Protein AF-A0A2V9TUL4-F1 (afdb_monomer)

Mean predicted aligned error: 13.39 Å

Solvent-accessible surface area (backbone atoms only — not comparable to full-atom values): 16885 Å² total; per-residue (Å²): 138,85,81,84,80,82,82,85,84,83,86,84,86,84,85,89,78,85,87,79,92,74,94,66,85,82,71,86,72,72,81,79,80,79,82,86,82,83,87,80,55,82,92,69,67,89,76,87,80,59,61,67,79,73,39,60,45,72,64,56,78,62,51,76,72,44,46,69,62,49,74,31,75,67,49,46,53,54,60,61,68,68,68,45,45,52,70,47,75,51,77,61,29,74,69,46,67,26,47,70,42,75,54,91,54,58,49,42,76,34,63,92,75,70,38,86,56,76,48,71,54,90,75,85,71,80,84,76,85,59,78,49,63,43,77,50,83,45,58,66,77,69,94,50,82,67,73,71,77,56,79,86,77,61,84,66,76,57,78,74,77,66,52,33,34,93,68,64,77,45,65,25,65,82,46,62,45,73,51,77,47,78,64,89,43,74,40,75,44,34,60,50,77,47,76,40,56,92,86,35,59,25,26,36,34,38,27,34,52,49,73,45,56,84,83,38,82,86,88,48,49,51,60,48,81,41,70,37,88,56,17,75,45,68,84,44,74,66,42,78,48,76,45,69,24,40,96,62,63,46,74,30,35,39,37,33,43,44,31,38,33,106

Sequence (262 aa):
MSGAVIHVVVFSFFTHGGIVAAQSSAGTTAEQIGTVRVDAAPGHVINSFDPDSALGSSIDVLSRTGIDKVYTPHIVQEALSAGWGPITYRNNTELRMAAWHWTENGIWSDAAHRSGYFTGSTELKEPIKYILAYALPHRGFATSGDRPIQGPNLTYWKSNPYLTSRFTGESDALHPQWVVVDLQAEKPVSAVRLTWMNPYATTYQVEYWIGADALDFDEGPKGEWKVFPSGVLKNASGGTVTLKLSGVPVSTRFLRILMTQS

Secondary structure (DSSP, 8-state):
--------PPP------------------------------GGG------HHHH--EE--S--HHHHHHHTSHHHHHHHHHT--SPEE-----TTTTEEEES-S-EEEEETTTTEEEEEE-----S-----EEEEPTT---SSSSPPPPPSSS-------GGGSHHHHSS-GGGS-EEEEEEEEEEEEE-EEEEEEPSS--SEEEEEEEEEE-TT-SSS--EEEEEEEEEEEE-S--SEEEEEE--SSPEEEEEEEEEEEE-

pLDDT: mean 79.64, std 18.86, range [27.84, 98.62]

Structure (mmCIF, N/CA/C/O backbone):
data_AF-A0A2V9TUL4-F1
#
_entry.id   AF-A0A2V9TUL4-F1
#
loop_
_atom_site.group_PDB
_atom_site.id
_atom_site.type_symbol
_atom_site.label_atom_id
_atom_site.label_alt_id
_atom_site.label_comp_id
_atom_site.label_asym_id
_atom_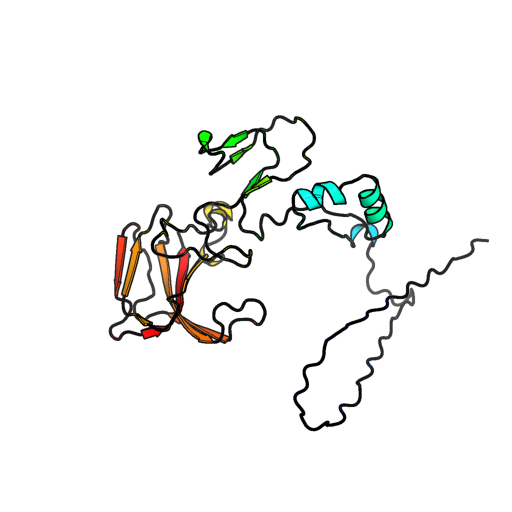site.label_entity_id
_atom_site.label_seq_id
_atom_site.pdbx_PDB_ins_code
_atom_site.Cartn_x
_atom_site.Cartn_y
_atom_site.Cartn_z
_atom_site.occupancy
_atom_site.B_iso_or_equiv
_atom_site.auth_seq_id
_atom_site.auth_comp_id
_atom_site.auth_asym_id
_atom_site.auth_atom_id
_atom_site.pdbx_PDB_model_num
ATOM 1 N N . MET A 1 1 ? 15.438 -24.321 -56.702 1.00 33.31 1 MET A N 1
ATOM 2 C CA . MET A 1 1 ? 15.476 -25.479 -55.787 1.00 33.31 1 MET A CA 1
ATOM 3 C C . MET A 1 1 ? 15.838 -24.933 -54.419 1.00 33.31 1 MET A C 1
ATOM 5 O O . MET A 1 1 ? 17.000 -24.647 -54.181 1.00 33.31 1 MET A O 1
ATOM 9 N N . SER A 1 2 ? 14.826 -24.619 -53.611 1.00 32.66 2 SER A N 1
ATOM 10 C CA . SER A 1 2 ? 15.009 -23.993 -52.299 1.00 32.66 2 SER A CA 1
ATOM 11 C C . SER A 1 2 ? 14.931 -25.091 -51.244 1.00 32.66 2 SER A C 1
ATOM 13 O O . SER A 1 2 ? 13.906 -25.765 -51.147 1.00 32.66 2 SER A O 1
ATOM 15 N N . GLY A 1 3 ? 16.037 -25.341 -50.547 1.00 30.11 3 GLY A N 1
ATOM 16 C CA . GLY A 1 3 ? 16.097 -26.310 -49.458 1.00 30.11 3 GLY A CA 1
ATOM 17 C C . GLY A 1 3 ? 15.527 -25.688 -48.189 1.00 30.11 3 GLY A C 1
ATOM 18 O O . GLY A 1 3 ? 16.055 -24.691 -47.707 1.00 30.11 3 GLY A O 1
ATOM 19 N N . ALA A 1 4 ? 14.447 -26.263 -47.663 1.00 31.97 4 ALA A N 1
ATOM 20 C CA . ALA A 1 4 ? 13.915 -25.892 -46.361 1.00 31.97 4 ALA A CA 1
ATOM 21 C C . ALA A 1 4 ? 14.832 -26.457 -45.267 1.00 31.97 4 ALA A C 1
ATOM 23 O O . ALA A 1 4 ? 14.960 -27.673 -45.116 1.00 31.97 4 ALA A O 1
ATOM 24 N N . VAL A 1 5 ? 15.487 -25.568 -44.523 1.00 29.98 5 VAL A N 1
ATOM 25 C CA . VAL A 1 5 ? 16.227 -25.909 -43.305 1.00 29.98 5 VAL A CA 1
ATOM 26 C C . VAL A 1 5 ? 15.214 -25.982 -42.165 1.00 29.98 5 VAL A C 1
ATOM 28 O O . VAL A 1 5 ? 14.581 -24.986 -41.827 1.00 29.98 5 VAL A O 1
ATOM 31 N N . ILE A 1 6 ? 15.027 -27.172 -41.594 1.00 32.09 6 ILE A N 1
ATOM 32 C CA . ILE A 1 6 ? 14.212 -27.373 -40.391 1.00 32.09 6 ILE A CA 1
ATOM 33 C C . ILE A 1 6 ? 15.118 -27.116 -39.184 1.00 32.09 6 ILE A C 1
ATOM 35 O O . ILE A 1 6 ? 16.026 -27.900 -38.911 1.00 32.09 6 ILE A O 1
ATOM 39 N N . HIS A 1 7 ? 14.880 -26.022 -38.462 1.00 29.31 7 HIS A N 1
ATOM 40 C CA . HIS A 1 7 ? 15.494 -25.789 -37.157 1.00 29.31 7 HIS A CA 1
ATOM 41 C C . HIS A 1 7 ? 14.679 -26.517 -36.082 1.00 29.31 7 HIS A C 1
ATOM 43 O O . HIS A 1 7 ? 13.520 -26.190 -35.838 1.00 29.31 7 HIS A O 1
ATOM 49 N N . VAL A 1 8 ? 15.283 -27.523 -35.449 1.00 31.78 8 VAL A N 1
ATOM 50 C CA . VAL A 1 8 ? 14.727 -28.199 -34.270 1.00 31.78 8 VAL A CA 1
ATOM 51 C C . VAL A 1 8 ? 15.184 -27.428 -33.035 1.00 31.78 8 VAL A C 1
ATOM 53 O O . VAL A 1 8 ? 16.379 -27.378 -32.751 1.00 31.78 8 VAL A O 1
ATOM 56 N N . VAL A 1 9 ? 14.247 -26.827 -32.302 1.00 30.55 9 VAL A N 1
ATOM 57 C CA . VAL A 1 9 ? 14.516 -26.212 -30.995 1.00 30.55 9 VAL A CA 1
ATOM 58 C C . VAL A 1 9 ? 14.131 -27.216 -29.911 1.00 30.55 9 VAL A C 1
ATOM 60 O O . VAL A 1 9 ? 12.974 -27.619 -29.812 1.00 30.55 9 VAL A O 1
ATOM 63 N N . VAL A 1 10 ? 15.110 -27.643 -29.114 1.00 30.05 10 VAL A N 1
ATOM 64 C CA . VAL A 1 10 ? 14.916 -28.522 -27.953 1.00 30.05 10 VAL A CA 1
ATOM 65 C C . VAL A 1 10 ? 14.909 -27.651 -26.699 1.00 30.05 10 VAL A C 1
ATOM 67 O O . VAL A 1 10 ? 15.916 -27.021 -26.388 1.00 30.05 10 VAL A O 1
ATOM 70 N N . PHE A 1 11 ? 13.793 -27.621 -25.970 1.00 30.20 11 PHE A N 1
ATOM 71 C CA . PHE A 1 11 ? 13.732 -27.023 -24.635 1.00 30.20 11 PHE A CA 1
ATOM 72 C C . PHE A 1 11 ? 13.918 -28.114 -23.576 1.00 30.20 11 PHE A C 1
ATOM 74 O O . PHE A 1 11 ? 13.109 -29.035 -23.485 1.00 30.20 11 PHE A O 1
ATOM 81 N N . SER A 1 12 ? 14.967 -27.991 -22.760 1.00 27.84 12 SER A N 1
ATOM 82 C CA . SER A 1 12 ? 15.210 -28.849 -21.595 1.00 27.84 12 SER A CA 1
ATOM 83 C C . SER A 1 12 ? 14.980 -28.042 -20.318 1.00 27.84 12 SER A C 1
ATOM 85 O O . SER A 1 12 ? 15.739 -27.119 -20.029 1.00 27.84 12 SER A O 1
ATOM 87 N N . PHE A 1 13 ? 13.952 -28.389 -19.542 1.00 29.66 13 PHE A N 1
ATOM 88 C CA . PHE A 1 13 ? 13.735 -27.843 -18.200 1.00 29.66 13 PHE A CA 1
ATOM 89 C C . PHE A 1 13 ? 14.332 -28.794 -17.156 1.00 29.66 13 PHE A C 1
ATOM 91 O O . PHE A 1 13 ? 13.926 -29.949 -17.068 1.00 29.66 13 PHE A O 1
ATOM 98 N N . PHE A 1 14 ? 15.276 -28.307 -16.345 1.00 29.84 14 PHE A N 1
ATOM 99 C CA . PHE A 1 14 ? 15.776 -29.013 -15.162 1.00 29.84 14 PHE A CA 1
ATOM 100 C C . PHE A 1 14 ? 15.289 -28.299 -13.900 1.00 29.84 14 PHE A C 1
ATOM 102 O O . PHE A 1 14 ? 15.772 -27.218 -13.570 1.00 29.84 14 PHE A O 1
ATOM 109 N N . THR A 1 15 ? 14.367 -28.911 -13.161 1.00 32.41 15 THR A N 1
ATOM 110 C CA . THR A 1 15 ? 13.988 -28.463 -11.814 1.00 32.41 15 THR A CA 1
ATOM 111 C C . THR A 1 15 ? 14.802 -29.235 -10.776 1.00 32.41 15 THR A C 1
ATOM 113 O O . THR A 1 15 ? 14.613 -30.438 -10.616 1.00 32.41 15 THR A O 1
ATOM 116 N N . HIS A 1 16 ? 15.705 -28.558 -10.062 1.00 33.50 16 HIS A N 1
ATOM 117 C CA . HIS A 1 16 ? 16.386 -29.115 -8.888 1.00 33.50 16 HIS A CA 1
ATOM 118 C C . HIS A 1 16 ? 15.656 -28.668 -7.615 1.00 33.50 16 HIS A C 1
ATOM 120 O O . HIS A 1 16 ? 15.770 -27.513 -7.212 1.00 33.50 16 HIS A O 1
ATOM 126 N N . GLY A 1 17 ? 14.918 -29.581 -6.980 1.00 34.81 17 GLY A N 1
ATOM 127 C CA . GLY A 1 17 ? 14.349 -29.396 -5.642 1.00 34.81 17 GLY A CA 1
ATOM 128 C C . GLY A 1 17 ? 15.083 -30.269 -4.623 1.00 34.81 17 GLY A C 1
ATOM 129 O O . GLY A 1 17 ? 15.128 -31.487 -4.777 1.00 34.81 17 GLY A O 1
ATOM 130 N N . GLY A 1 18 ? 15.687 -29.647 -3.607 1.00 34.66 18 GLY A N 1
ATOM 131 C CA . GLY A 1 18 ? 16.365 -30.327 -2.500 1.00 34.66 18 GLY A CA 1
ATOM 132 C C . GLY A 1 18 ? 15.390 -31.041 -1.555 1.00 34.66 18 GLY A C 1
ATOM 133 O O . GLY A 1 18 ? 14.281 -30.574 -1.315 1.00 34.66 18 GLY A O 1
ATOM 134 N N . ILE A 1 19 ? 15.825 -32.184 -1.023 1.00 36.16 19 ILE A N 1
ATOM 135 C CA . ILE A 1 19 ? 15.031 -33.109 -0.205 1.00 36.16 19 ILE A CA 1
ATOM 136 C C . ILE A 1 19 ? 15.158 -32.746 1.283 1.00 36.16 19 ILE A C 1
ATOM 138 O O . ILE A 1 19 ? 16.263 -32.739 1.823 1.00 36.16 19 ILE A O 1
ATOM 142 N N . VAL A 1 20 ? 14.028 -32.558 1.969 1.00 35.56 20 VAL A N 1
ATOM 143 C CA . VAL A 1 20 ? 13.902 -32.805 3.416 1.00 35.56 20 VAL A CA 1
ATOM 144 C C . VAL A 1 20 ? 12.864 -33.908 3.589 1.00 35.56 20 VAL A C 1
ATOM 146 O O . VAL A 1 20 ? 11.712 -33.765 3.187 1.00 35.56 20 VAL A O 1
ATOM 149 N N . ALA A 1 21 ? 13.302 -35.045 4.124 1.00 39.50 21 ALA A N 1
ATOM 150 C CA . ALA A 1 21 ? 12.496 -36.248 4.254 1.00 39.50 21 ALA A CA 1
ATOM 151 C C . ALA A 1 21 ? 11.582 -36.185 5.488 1.00 39.50 21 ALA A C 1
ATOM 153 O O . ALA A 1 21 ? 12.060 -36.145 6.619 1.00 39.50 21 ALA A O 1
ATOM 154 N N . ALA A 1 22 ? 10.271 -36.277 5.263 1.00 33.19 22 ALA A N 1
ATOM 155 C CA . ALA A 1 22 ? 9.312 -36.780 6.239 1.00 33.19 22 ALA A CA 1
ATOM 156 C C . ALA A 1 22 ? 8.586 -37.968 5.594 1.00 33.19 22 ALA A C 1
ATOM 158 O O . ALA A 1 22 ? 7.909 -37.826 4.576 1.00 33.19 22 ALA A O 1
ATOM 159 N N . GLN A 1 23 ? 8.809 -39.161 6.145 1.00 43.69 23 GLN A N 1
ATOM 160 C CA . GLN A 1 23 ? 8.254 -40.416 5.650 1.00 43.69 23 GLN A CA 1
ATOM 161 C C . GLN A 1 23 ? 6.729 -40.412 5.808 1.00 43.69 23 GLN A C 1
ATOM 163 O O . GLN A 1 23 ? 6.207 -40.568 6.909 1.00 43.69 23 GLN A O 1
ATOM 168 N N . SER A 1 24 ? 6.020 -40.262 4.691 1.00 36.84 24 SER A N 1
ATOM 169 C CA . SER A 1 24 ? 4.639 -40.714 4.548 1.00 36.84 24 SER A CA 1
ATOM 170 C C . SER A 1 24 ? 4.646 -41.935 3.633 1.00 36.84 24 SER A C 1
ATOM 172 O O . SER A 1 24 ? 5.420 -42.018 2.680 1.00 36.84 24 SER A O 1
ATOM 174 N N . SER A 1 25 ? 3.857 -42.939 4.005 1.00 39.38 25 SER A N 1
ATOM 175 C CA . SER A 1 25 ? 3.728 -44.218 3.313 1.00 39.38 25 SER A CA 1
ATOM 176 C C . SER A 1 25 ? 3.524 -44.008 1.813 1.00 39.38 25 SER A C 1
ATOM 178 O O . SER A 1 25 ? 2.521 -43.421 1.407 1.00 39.38 25 SER A O 1
ATOM 180 N N . ALA A 1 26 ? 4.471 -44.496 1.010 1.00 42.16 26 ALA A N 1
ATOM 181 C CA . ALA A 1 26 ? 4.436 -44.422 -0.441 1.00 42.16 26 ALA A CA 1
ATOM 182 C C . ALA A 1 26 ? 3.244 -45.223 -0.991 1.00 42.16 26 ALA A C 1
ATOM 184 O O . ALA A 1 26 ? 3.344 -46.418 -1.263 1.00 42.16 26 ALA A O 1
ATOM 185 N N . GLY A 1 27 ? 2.105 -44.555 -1.164 1.00 44.62 27 GLY A N 1
ATOM 186 C CA . GLY A 1 27 ? 1.175 -44.928 -2.216 1.00 44.62 27 GLY A CA 1
ATOM 187 C C . GLY A 1 27 ? 1.877 -44.645 -3.536 1.00 44.62 27 GLY A C 1
ATOM 188 O O . GLY A 1 27 ? 2.282 -43.514 -3.786 1.00 44.62 27 GLY A O 1
ATOM 189 N N . THR A 1 28 ? 2.086 -45.673 -4.353 1.00 48.25 28 THR A N 1
ATOM 190 C CA . THR A 1 28 ? 2.557 -45.534 -5.734 1.00 48.25 28 THR A CA 1
ATOM 191 C C . THR A 1 28 ? 1.538 -44.720 -6.525 1.00 48.25 28 THR A C 1
ATOM 193 O O . THR A 1 28 ? 0.617 -45.271 -7.127 1.00 48.25 28 THR A O 1
ATOM 196 N N . THR A 1 29 ? 1.681 -43.399 -6.515 1.00 55.00 29 THR A N 1
ATOM 197 C CA . THR A 1 29 ? 1.055 -42.536 -7.508 1.00 55.00 29 THR A CA 1
ATOM 198 C C . THR A 1 29 ? 1.774 -42.837 -8.814 1.00 55.00 29 THR A C 1
ATOM 200 O O . THR A 1 29 ? 2.939 -42.481 -8.978 1.00 55.00 29 THR A O 1
ATOM 203 N N . ALA A 1 30 ? 1.127 -43.591 -9.705 1.00 61.3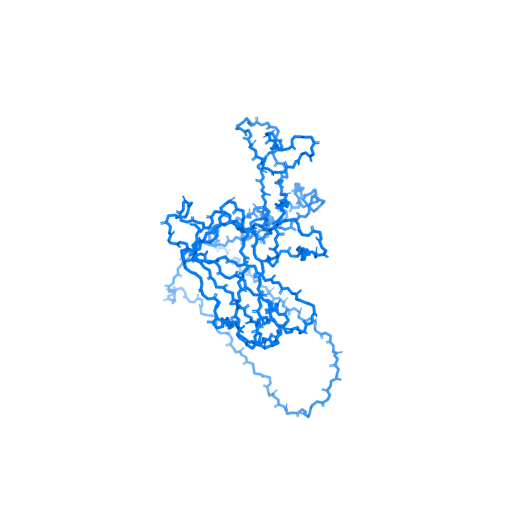4 30 ALA A N 1
ATOM 204 C CA . ALA A 1 30 ? 1.641 -43.801 -11.049 1.00 61.34 30 ALA A CA 1
ATOM 205 C C . ALA A 1 30 ? 1.915 -42.426 -11.672 1.00 61.34 30 ALA A C 1
ATOM 207 O O . ALA A 1 30 ? 1.033 -41.566 -11.678 1.00 61.34 30 ALA A O 1
ATOM 208 N N . GLU A 1 31 ? 3.146 -42.212 -12.131 1.00 63.69 31 GLU A N 1
ATOM 209 C CA . GLU A 1 31 ? 3.563 -40.975 -12.778 1.00 63.69 31 GLU A CA 1
ATOM 210 C C . GLU A 1 31 ? 2.636 -40.739 -13.977 1.00 63.69 31 GLU A C 1
ATOM 212 O O . GLU A 1 31 ? 2.595 -41.525 -14.926 1.00 63.69 31 GLU A O 1
ATOM 217 N N . GLN A 1 32 ? 1.782 -39.722 -13.884 1.00 64.25 32 GLN A N 1
ATOM 218 C CA . GLN A 1 32 ? 0.755 -39.484 -14.885 1.00 64.25 32 GLN A CA 1
ATOM 219 C C . GLN A 1 32 ? 1.427 -38.844 -16.102 1.00 64.25 32 GLN A C 1
ATOM 221 O O . GLN A 1 32 ? 1.615 -37.631 -16.161 1.00 64.25 32 GLN A O 1
ATOM 226 N N . ILE A 1 33 ? 1.837 -39.671 -17.065 1.00 75.12 33 ILE A N 1
ATOM 227 C CA . ILE A 1 33 ? 2.466 -39.201 -18.302 1.00 75.12 33 ILE A CA 1
ATOM 228 C C . ILE A 1 33 ? 1.405 -38.477 -19.138 1.00 75.12 33 ILE A C 1
ATOM 230 O O . ILE A 1 33 ? 0.601 -39.093 -19.841 1.00 75.12 33 ILE A O 1
ATOM 234 N N . GLY A 1 34 ? 1.395 -37.148 -19.065 1.00 81.12 34 GLY A N 1
ATOM 235 C CA . GLY A 1 34 ? 0.625 -36.311 -19.976 1.00 81.12 34 GLY A CA 1
ATOM 236 C C . GLY A 1 34 ? 1.214 -36.391 -21.384 1.00 81.12 34 GLY A C 1
ATOM 237 O O . GLY A 1 34 ? 2.387 -36.095 -21.589 1.00 81.12 34 GLY A O 1
ATOM 238 N N . THR A 1 35 ? 0.413 -36.787 -22.374 1.00 87.06 35 THR A N 1
ATOM 239 C CA . THR A 1 35 ? 0.826 -36.726 -23.784 1.00 87.06 35 THR A CA 1
ATOM 240 C C . THR A 1 35 ? 0.387 -35.390 -24.377 1.00 87.06 35 THR A C 1
ATOM 242 O O . THR A 1 35 ? -0.809 -35.160 -24.547 1.00 87.06 35 THR A O 1
ATOM 245 N N . VAL A 1 36 ? 1.338 -34.520 -24.727 1.00 83.00 36 VAL A N 1
ATOM 246 C CA . VAL A 1 36 ? 1.061 -33.293 -25.491 1.00 83.00 36 VAL A CA 1
ATOM 247 C C . VAL A 1 36 ? 1.076 -33.633 -26.980 1.00 83.00 36 VAL A C 1
ATOM 249 O O . VAL A 1 36 ? 2.091 -34.082 -27.509 1.00 83.00 36 VAL A O 1
ATOM 252 N N . ARG A 1 37 ? -0.052 -33.432 -27.669 1.00 86.12 37 ARG A N 1
ATOM 253 C CA . ARG A 1 37 ? -0.132 -33.507 -29.135 1.00 86.12 37 ARG A CA 1
ATOM 254 C C . ARG A 1 37 ? -0.178 -32.091 -29.693 1.00 86.12 37 ARG A C 1
ATOM 256 O O . ARG A 1 37 ? -1.123 -31.363 -29.415 1.00 86.12 37 ARG A O 1
ATOM 263 N N . VAL A 1 38 ? 0.836 -31.720 -30.469 1.00 84.19 38 VAL A N 1
ATOM 264 C CA . VAL A 1 38 ? 0.875 -30.450 -31.203 1.00 84.19 38 VAL A CA 1
ATOM 265 C C . VAL A 1 38 ? 0.415 -30.724 -32.630 1.00 84.19 38 VAL A C 1
ATOM 267 O O . VAL A 1 38 ? 1.068 -31.474 -33.353 1.00 84.19 38 VAL A O 1
ATOM 270 N N . ASP A 1 39 ? -0.720 -30.149 -33.022 1.00 83.88 39 ASP A N 1
ATOM 271 C CA . ASP A 1 39 ? -1.196 -30.185 -34.404 1.00 83.88 39 ASP A CA 1
ATOM 272 C C . ASP A 1 39 ? -0.653 -28.965 -35.160 1.00 83.88 39 ASP A C 1
ATOM 274 O O . ASP A 1 39 ? -1.024 -27.829 -34.872 1.00 83.88 39 ASP A O 1
ATOM 278 N N . ALA A 1 40 ? 0.266 -29.209 -36.093 1.00 84.50 40 ALA A N 1
ATOM 279 C CA . ALA A 1 40 ? 0.889 -28.187 -36.935 1.00 84.50 40 ALA A CA 1
ATOM 280 C C . ALA A 1 40 ? 0.445 -28.295 -38.407 1.00 84.50 40 ALA A C 1
ATOM 282 O O . ALA A 1 40 ? 1.112 -27.756 -39.293 1.00 84.50 40 ALA A O 1
ATOM 283 N N . ALA A 1 41 ? -0.646 -29.020 -38.699 1.00 92.50 41 ALA A N 1
ATOM 284 C CA . ALA A 1 41 ? -1.160 -29.139 -40.058 1.00 92.50 41 ALA A CA 1
ATOM 285 C C . ALA A 1 41 ? -1.652 -27.764 -40.562 1.00 92.50 41 ALA A C 1
ATOM 287 O O . ALA A 1 41 ? -2.552 -27.185 -39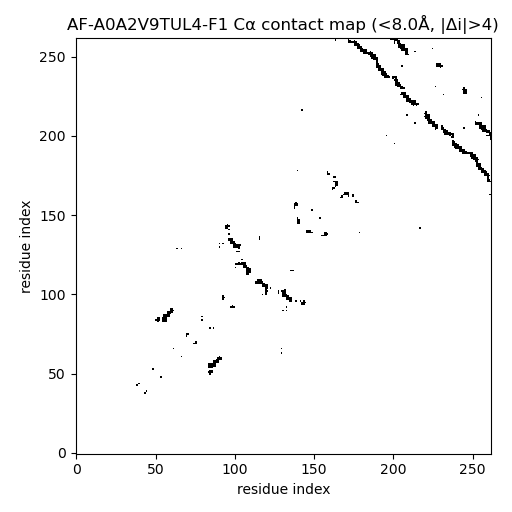.951 1.00 92.50 41 ALA A O 1
ATOM 288 N N . PRO A 1 42 ? -1.150 -27.244 -41.704 1.00 84.62 42 PRO A N 1
ATOM 289 C CA . PRO A 1 42 ? -1.545 -25.921 -42.204 1.00 84.62 42 PRO A CA 1
ATOM 290 C C . PRO A 1 42 ? -3.056 -25.754 -42.435 1.00 84.62 42 PRO A C 1
ATOM 292 O O . PRO A 1 42 ? -3.575 -24.647 -42.358 1.00 84.62 42 PRO A O 1
ATOM 295 N N . GLY A 1 43 ? -3.773 -26.853 -42.701 1.00 92.06 43 GLY A N 1
ATOM 296 C CA . GLY A 1 43 ? -5.229 -26.862 -42.879 1.00 92.06 43 GLY A CA 1
ATOM 297 C C . GLY A 1 43 ? -6.043 -26.825 -41.580 1.00 92.06 43 GLY A C 1
ATOM 298 O O . GLY A 1 43 ? -7.260 -26.685 -41.648 1.00 92.06 43 GLY A O 1
ATOM 299 N N . HIS A 1 44 ? -5.404 -26.957 -40.414 1.00 92.06 44 HIS A N 1
ATOM 300 C CA . HIS A 1 44 ? -6.043 -26.917 -39.092 1.00 92.06 44 HIS A CA 1
ATOM 301 C C . HIS A 1 44 ? -5.723 -25.622 -38.321 1.00 92.06 44 HIS A C 1
ATOM 303 O O . HIS A 1 44 ? -5.987 -25.523 -37.123 1.00 92.06 44 HIS A O 1
ATOM 309 N N . VAL A 1 45 ? -5.158 -24.610 -38.992 1.00 89.25 45 VAL A N 1
ATOM 310 C CA . VAL A 1 45 ? -4.869 -23.300 -38.394 1.00 89.25 45 VAL A CA 1
ATOM 311 C C . VAL A 1 45 ? -6.178 -22.608 -38.004 1.00 89.25 45 VAL A C 1
ATOM 313 O O . VAL A 1 45 ? -7.003 -22.297 -38.859 1.00 89.25 45 VAL A O 1
ATOM 316 N N . ILE A 1 46 ? -6.354 -22.343 -36.708 1.00 90.19 46 ILE A N 1
ATOM 317 C CA . ILE A 1 46 ? -7.529 -21.634 -36.167 1.00 90.19 46 ILE A CA 1
ATOM 318 C C . ILE A 1 46 ? -7.289 -20.133 -35.960 1.00 90.19 46 ILE A C 1
ATOM 320 O O . ILE A 1 46 ? -8.247 -19.370 -35.863 1.00 90.19 46 ILE A O 1
ATOM 324 N N . ASN A 1 47 ? -6.026 -19.705 -35.862 1.00 88.00 47 ASN A N 1
ATOM 325 C CA . ASN A 1 47 ? -5.629 -18.305 -35.733 1.00 88.00 47 ASN A CA 1
ATOM 326 C C . ASN A 1 47 ? -4.163 -18.123 -36.164 1.00 88.00 47 ASN A C 1
ATOM 328 O O . ASN A 1 47 ? -3.388 -19.080 -36.155 1.00 88.00 47 ASN A O 1
ATOM 332 N N . SER A 1 48 ? -3.777 -16.898 -36.502 1.00 87.56 48 SER A N 1
ATOM 333 C CA . SER A 1 48 ? -2.415 -16.536 -36.897 1.00 87.56 48 SER A CA 1
ATOM 334 C C . SER A 1 48 ? -2.005 -15.227 -36.241 1.00 87.56 48 SER A C 1
ATOM 336 O O . SER A 1 48 ? -2.812 -14.304 -36.149 1.00 87.56 48 SER A O 1
ATOM 338 N N . PHE A 1 49 ? -0.742 -15.120 -35.850 1.00 88.06 49 PHE A N 1
ATOM 339 C CA . PHE A 1 49 ? -0.144 -13.878 -35.381 1.00 88.06 49 PHE A CA 1
ATOM 340 C C . PHE A 1 49 ? 1.251 -13.721 -35.984 1.00 88.06 49 PHE A C 1
ATOM 342 O O . PHE A 1 49 ? 1.872 -14.706 -36.384 1.00 88.06 49 PHE A O 1
ATOM 349 N N . ASP A 1 50 ? 1.726 -12.483 -36.048 1.00 84.62 50 ASP A N 1
ATOM 350 C CA . ASP A 1 50 ? 3.111 -12.178 -36.388 1.00 84.62 50 ASP A CA 1
ATOM 351 C C . ASP A 1 50 ? 3.972 -12.300 -35.119 1.00 84.62 50 ASP A C 1
ATOM 353 O O . ASP A 1 50 ? 3.785 -11.498 -34.199 1.00 84.62 50 ASP A O 1
ATOM 357 N N . PRO A 1 51 ? 4.869 -13.298 -35.010 1.00 80.44 51 PRO A N 1
ATOM 358 C CA . PRO A 1 51 ? 5.669 -13.495 -33.807 1.00 80.44 51 PRO A CA 1
ATOM 359 C C . PRO A 1 51 ? 6.594 -12.315 -33.504 1.00 80.44 51 PRO A C 1
ATOM 361 O O . PRO A 1 51 ? 6.797 -12.030 -32.327 1.00 80.44 51 PRO A O 1
ATOM 364 N N . ASP A 1 52 ? 7.069 -11.586 -34.518 1.00 77.69 52 ASP A N 1
ATOM 365 C CA . ASP A 1 52 ? 7.958 -10.432 -34.325 1.00 77.69 52 ASP A CA 1
ATOM 366 C C . ASP A 1 52 ? 7.222 -9.232 -33.706 1.00 77.69 52 ASP A C 1
ATOM 368 O O . ASP A 1 52 ? 7.839 -8.361 -33.095 1.00 77.69 52 ASP A O 1
ATOM 372 N N . SER A 1 53 ? 5.893 -9.197 -33.833 1.00 81.44 53 SER A N 1
ATOM 373 C CA . SER A 1 53 ? 5.033 -8.162 -33.249 1.00 81.44 53 SER A CA 1
ATOM 374 C C . SER A 1 53 ? 4.295 -8.628 -31.988 1.00 81.44 53 SER A C 1
ATOM 376 O O . SER A 1 53 ? 3.869 -7.801 -31.182 1.00 81.44 53 SER A O 1
ATOM 378 N N . ALA A 1 54 ? 4.087 -9.938 -31.828 1.00 84.44 54 ALA A N 1
ATOM 379 C CA . ALA A 1 54 ? 3.287 -10.511 -30.744 1.00 84.44 54 ALA A CA 1
ATOM 380 C C . ALA A 1 54 ? 4.121 -10.998 -29.556 1.00 84.44 54 ALA A C 1
ATOM 382 O O . ALA A 1 54 ? 3.595 -11.100 -28.446 1.00 84.44 54 ALA A O 1
ATOM 383 N N . LEU A 1 55 ? 5.391 -11.334 -29.785 1.00 84.62 55 LEU A N 1
ATOM 384 C CA . LEU A 1 55 ? 6.323 -11.750 -28.747 1.00 84.62 55 LEU A CA 1
ATOM 385 C C . LEU A 1 55 ? 7.286 -10.606 -28.440 1.00 84.62 55 LEU A C 1
ATOM 387 O O . LEU A 1 55 ? 7.585 -9.766 -29.283 1.00 84.62 55 LEU A O 1
ATOM 391 N N . GLY A 1 56 ? 7.738 -10.562 -27.197 1.00 87.81 56 GLY A N 1
ATOM 392 C CA . GLY A 1 56 ? 8.659 -9.551 -26.712 1.00 87.81 56 GLY A CA 1
ATOM 393 C C . GLY A 1 56 ? 9.327 -10.025 -25.435 1.00 87.81 56 GLY A C 1
ATOM 394 O O . GLY A 1 56 ? 8.872 -10.973 -24.790 1.00 87.81 56 GLY A O 1
ATOM 395 N N . SER A 1 57 ? 10.397 -9.340 -25.054 1.00 86.94 57 SER A N 1
ATOM 396 C CA . SER A 1 57 ? 11.080 -9.565 -23.779 1.00 86.94 57 SER A CA 1
ATOM 397 C C . SER A 1 57 ? 11.364 -8.241 -23.067 1.00 86.94 57 SER A C 1
ATOM 399 O O . SER A 1 57 ? 11.068 -7.154 -23.581 1.00 86.94 57 SER A O 1
ATOM 401 N N . SER A 1 58 ? 11.917 -8.315 -21.861 1.00 85.50 58 SER A N 1
ATOM 402 C CA . SER A 1 58 ? 12.313 -7.150 -21.077 1.00 85.50 58 SER A CA 1
ATOM 403 C C . SER A 1 58 ? 13.738 -7.269 -20.544 1.00 85.50 58 SER A C 1
ATOM 405 O O . SER A 1 58 ? 14.246 -8.351 -20.255 1.00 85.50 58 SER A O 1
ATOM 407 N N . ILE A 1 59 ? 14.393 -6.115 -20.412 1.00 85.12 59 ILE A N 1
ATOM 408 C CA . ILE A 1 59 ? 15.575 -5.938 -19.567 1.00 85.12 59 ILE A CA 1
ATOM 409 C C . ILE A 1 59 ? 15.161 -4.967 -18.459 1.00 85.12 59 ILE A C 1
ATOM 411 O O . ILE A 1 59 ? 15.228 -3.744 -18.615 1.00 85.12 59 ILE A O 1
ATOM 415 N N . ASP A 1 60 ? 14.672 -5.511 -17.349 1.00 77.31 60 ASP A N 1
ATOM 416 C CA . ASP A 1 60 ? 14.060 -4.749 -16.263 1.00 77.31 60 ASP A CA 1
ATOM 417 C C . ASP A 1 60 ? 14.676 -5.069 -14.886 1.00 77.31 60 ASP A C 1
ATOM 419 O O . ASP A 1 60 ? 15.579 -5.890 -14.736 1.00 77.31 60 ASP A O 1
ATOM 423 N N . VAL A 1 61 ? 14.244 -4.318 -13.865 1.00 74.50 61 VAL A N 1
ATOM 424 C CA . VAL A 1 61 ? 14.612 -4.520 -12.445 1.00 74.50 61 VAL A CA 1
ATOM 425 C C . VAL A 1 61 ? 16.130 -4.480 -12.167 1.00 74.50 61 VAL A C 1
ATOM 427 O O . VAL A 1 61 ? 16.641 -5.108 -11.240 1.00 74.50 61 VAL A O 1
ATOM 430 N N . LEU A 1 62 ? 16.881 -3.690 -12.936 1.00 77.81 62 LEU A N 1
ATOM 431 C CA . LEU A 1 62 ? 18.323 -3.544 -12.741 1.00 77.81 62 LEU A CA 1
ATOM 432 C C . LEU A 1 62 ? 18.662 -2.424 -11.748 1.00 77.81 62 LEU A C 1
ATOM 434 O O . LEU A 1 62 ? 18.131 -1.316 -11.807 1.00 77.81 62 LEU A O 1
ATOM 438 N N . SER A 1 63 ? 19.625 -2.685 -10.861 1.00 77.06 63 SER A N 1
ATOM 439 C CA . SER A 1 63 ? 20.291 -1.624 -10.095 1.00 77.06 63 SER A CA 1
ATOM 440 C C . SER A 1 63 ? 21.121 -0.730 -11.027 1.00 77.06 63 SER A C 1
ATOM 442 O O . SER A 1 63 ? 21.439 -1.134 -12.144 1.00 77.06 63 SER A O 1
ATOM 444 N N . ARG A 1 64 ? 21.566 0.452 -10.567 1.00 79.06 64 ARG A N 1
ATOM 445 C CA . ARG A 1 64 ? 22.500 1.298 -11.347 1.00 79.06 64 ARG A CA 1
ATOM 446 C C . ARG A 1 64 ? 23.720 0.508 -11.838 1.00 79.06 64 ARG A C 1
ATOM 448 O O . ARG A 1 64 ? 24.064 0.572 -13.010 1.00 79.06 64 ARG A O 1
ATOM 455 N N . THR A 1 65 ? 24.312 -0.303 -10.962 1.00 85.81 65 THR A N 1
ATOM 456 C CA . THR A 1 65 ? 25.443 -1.174 -11.314 1.00 85.81 65 THR A CA 1
ATOM 457 C C . THR A 1 65 ? 25.056 -2.260 -12.321 1.00 85.81 65 THR A C 1
ATOM 459 O O . THR A 1 65 ? 25.874 -2.629 -13.158 1.00 85.81 65 THR A O 1
ATOM 462 N N . GLY A 1 66 ? 23.830 -2.784 -12.250 1.00 87.25 66 GLY A N 1
ATOM 463 C CA . GLY A 1 66 ? 23.299 -3.714 -13.248 1.00 87.25 66 GLY A CA 1
ATOM 464 C C . GLY A 1 66 ? 23.151 -3.050 -14.616 1.00 87.25 66 GLY A C 1
ATOM 465 O O . GLY A 1 66 ? 23.632 -3.594 -15.604 1.00 87.25 66 GLY A O 1
ATOM 466 N N . ILE A 1 67 ? 22.578 -1.843 -14.661 1.00 84.75 67 ILE A N 1
ATOM 467 C CA . ILE A 1 67 ? 22.415 -1.043 -15.885 1.00 84.75 67 ILE A CA 1
ATOM 468 C C . ILE A 1 67 ? 23.769 -0.832 -16.572 1.00 84.75 67 ILE A C 1
ATOM 470 O O . ILE A 1 67 ? 23.893 -1.082 -17.768 1.00 84.75 67 ILE A O 1
ATOM 474 N N . ASP A 1 68 ? 24.802 -0.438 -15.823 1.00 87.62 68 ASP A N 1
ATOM 475 C CA . ASP A 1 68 ? 26.142 -0.211 -16.380 1.00 87.62 68 ASP A CA 1
ATOM 476 C C . ASP A 1 68 ? 26.764 -1.445 -17.032 1.00 87.62 68 ASP A C 1
ATOM 478 O O . ASP A 1 68 ? 27.520 -1.315 -17.994 1.00 87.62 68 ASP A O 1
ATOM 482 N N . LYS A 1 69 ? 26.456 -2.633 -16.510 1.00 89.88 69 LYS A N 1
ATOM 483 C CA . LYS A 1 69 ? 26.983 -3.895 -17.031 1.00 89.88 69 LYS A CA 1
ATOM 484 C C . LYS A 1 69 ? 26.159 -4.406 -18.207 1.00 89.88 69 LYS A C 1
ATOM 486 O O . LYS A 1 69 ? 26.734 -4.873 -19.182 1.00 89.88 69 LYS A O 1
ATOM 491 N N . VAL A 1 70 ? 24.834 -4.316 -18.120 1.00 89.69 70 VAL A N 1
ATOM 492 C CA . VAL A 1 70 ? 23.915 -4.925 -19.092 1.00 89.69 70 VAL A CA 1
ATOM 493 C C . VAL A 1 70 ? 23.757 -4.069 -20.348 1.00 89.69 70 VAL A C 1
ATOM 495 O O . VAL A 1 70 ? 23.762 -4.608 -21.447 1.00 89.69 70 VAL A O 1
ATOM 498 N N . TYR A 1 71 ? 23.707 -2.741 -20.235 1.00 87.00 71 TYR A N 1
ATOM 499 C CA . TYR A 1 71 ? 23.545 -1.856 -21.400 1.00 87.00 71 TYR A CA 1
ATOM 500 C C . TYR A 1 71 ? 24.868 -1.534 -22.108 1.00 87.00 71 TYR A C 1
ATOM 502 O O . TYR A 1 71 ? 25.091 -0.418 -22.577 1.00 87.00 71 TYR A O 1
ATOM 510 N N . THR A 1 72 ? 25.772 -2.511 -22.180 1.00 90.62 72 THR A N 1
ATOM 511 C CA . THR A 1 72 ? 26.970 -2.418 -23.022 1.00 90.62 72 THR A CA 1
ATOM 512 C C . THR A 1 72 ? 26.635 -2.848 -24.454 1.00 90.62 72 THR A C 1
ATOM 514 O O . THR A 1 72 ? 25.762 -3.700 -24.629 1.00 90.62 72 THR A O 1
ATOM 517 N N . PRO A 1 73 ? 27.324 -2.324 -25.490 1.00 92.31 73 PRO A N 1
ATOM 518 C CA . PRO A 1 73 ? 27.044 -2.698 -26.880 1.00 92.31 73 PRO A CA 1
ATOM 519 C C . PRO A 1 73 ? 27.027 -4.213 -27.115 1.00 92.31 73 PRO A C 1
ATOM 521 O O . PRO A 1 73 ? 26.131 -4.721 -27.779 1.00 92.31 73 PRO A O 1
ATOM 524 N N . HIS A 1 74 ? 27.970 -4.938 -26.503 1.00 94.06 74 HIS A N 1
ATOM 525 C CA . HIS A 1 74 ? 28.047 -6.391 -26.624 1.00 94.06 74 HIS A CA 1
ATOM 526 C C . HIS A 1 74 ? 26.823 -7.090 -26.016 1.00 94.06 74 HIS A C 1
ATOM 528 O O . HIS A 1 74 ? 26.215 -7.917 -26.690 1.00 94.06 74 HIS A O 1
ATOM 534 N N . ILE A 1 75 ? 26.442 -6.788 -24.771 1.00 92.25 75 ILE A N 1
ATOM 535 C CA . ILE A 1 75 ? 25.325 -7.499 -24.128 1.00 92.25 75 ILE A CA 1
ATOM 536 C C . ILE A 1 75 ? 23.992 -7.156 -24.793 1.00 92.25 75 ILE A C 1
ATOM 538 O O . ILE A 1 75 ? 23.159 -8.041 -24.956 1.00 92.25 75 ILE A O 1
ATOM 542 N N . VAL A 1 76 ? 23.799 -5.912 -25.241 1.00 89.62 76 VAL A N 1
ATOM 543 C CA . VAL A 1 76 ? 22.596 -5.539 -25.999 1.00 89.62 76 VAL A CA 1
ATOM 544 C C . VAL A 1 76 ? 22.521 -6.313 -27.316 1.00 89.62 76 VAL A C 1
ATOM 546 O O . VAL A 1 76 ? 21.455 -6.813 -27.663 1.00 89.62 76 VAL A O 1
ATOM 549 N N . GLN A 1 77 ? 23.641 -6.467 -28.027 1.00 91.50 77 GLN A N 1
ATOM 550 C CA . GLN A 1 77 ? 23.685 -7.254 -29.260 1.00 91.50 77 GLN A CA 1
ATOM 551 C C . GLN A 1 77 ? 23.347 -8.732 -29.015 1.00 91.50 77 GLN A C 1
ATOM 553 O O . GLN A 1 77 ? 22.571 -9.304 -29.776 1.00 91.50 77 GLN A O 1
ATOM 558 N N . GLU A 1 78 ? 23.874 -9.331 -27.946 1.00 92.06 78 GLU A N 1
ATOM 559 C CA . GLU A 1 78 ? 23.539 -10.711 -27.562 1.00 92.06 78 GLU A CA 1
ATOM 560 C C . GLU A 1 78 ? 22.078 -10.856 -27.118 1.00 92.06 78 GLU A C 1
ATOM 562 O O . GLU A 1 78 ? 21.416 -11.831 -27.455 1.00 92.06 78 GLU A O 1
ATOM 567 N N . ALA A 1 79 ? 21.525 -9.878 -26.398 1.00 89.12 79 ALA A N 1
ATOM 568 C CA . ALA A 1 79 ? 20.118 -9.911 -26.010 1.00 89.12 79 ALA A CA 1
ATOM 569 C C . ALA A 1 79 ? 19.199 -9.870 -27.244 1.00 89.12 79 ALA A C 1
ATOM 571 O O . ALA A 1 79 ? 18.238 -10.632 -27.327 1.00 89.12 79 ALA A O 1
ATOM 572 N N . LEU A 1 80 ? 19.521 -9.023 -28.226 1.00 86.88 80 LEU A N 1
ATOM 573 C CA . LEU A 1 80 ? 18.772 -8.920 -29.481 1.00 86.88 80 LEU A CA 1
ATOM 574 C C . LEU A 1 80 ? 18.931 -10.162 -30.372 1.00 86.88 80 LEU A C 1
ATOM 576 O O . LEU A 1 80 ? 18.008 -10.494 -31.114 1.00 86.88 80 LEU A O 1
ATOM 580 N N . SER A 1 81 ? 20.062 -10.873 -30.296 1.00 90.06 81 SER A N 1
ATOM 581 C CA . SER A 1 81 ? 20.292 -12.094 -31.084 1.00 90.06 81 SER A CA 1
ATOM 582 C C . SER A 1 81 ? 19.454 -13.289 -30.610 1.00 90.06 81 SER A C 1
ATOM 584 O O . SER A 1 81 ? 19.280 -14.248 -31.360 1.00 90.06 81 SER A O 1
ATOM 586 N N . ALA A 1 82 ? 18.881 -13.220 -29.404 1.00 86.81 82 ALA A N 1
ATOM 587 C CA . ALA A 1 82 ? 18.083 -14.293 -28.819 1.00 86.81 82 ALA A CA 1
ATOM 588 C C . ALA A 1 82 ? 16.711 -14.514 -29.493 1.00 86.81 82 ALA A C 1
ATOM 590 O O . ALA A 1 82 ? 16.047 -15.504 -29.192 1.00 86.81 82 ALA A O 1
ATOM 591 N N . GLY A 1 83 ? 16.279 -13.629 -30.402 1.00 83.62 83 GLY A N 1
ATOM 592 C CA . GLY A 1 83 ? 15.090 -13.853 -31.237 1.00 83.62 83 GLY A CA 1
ATOM 593 C C . GLY A 1 83 ? 13.743 -13.663 -30.530 1.00 83.62 83 GLY A C 1
ATOM 594 O O . GLY A 1 83 ? 12.729 -14.148 -31.016 1.00 83.62 83 GLY A O 1
ATOM 595 N N . TRP A 1 84 ? 13.711 -12.952 -29.399 1.00 81.56 84 TRP A N 1
ATOM 596 C CA . TRP A 1 84 ? 12.475 -12.658 -28.655 1.00 81.56 84 TRP A CA 1
ATOM 597 C C . TRP A 1 84 ? 11.643 -11.506 -29.238 1.00 81.56 84 TRP A C 1
ATOM 599 O O . TRP A 1 84 ? 10.667 -11.100 -28.615 1.00 81.56 84 TRP A O 1
ATOM 609 N N . GLY A 1 85 ? 12.031 -10.954 -30.389 1.00 83.88 85 GLY A N 1
ATOM 610 C CA . GLY A 1 85 ? 11.415 -9.747 -30.932 1.00 83.88 85 GLY A CA 1
ATOM 611 C C . GLY A 1 85 ? 11.806 -8.488 -30.137 1.00 83.88 85 GLY A C 1
ATOM 612 O O . GLY A 1 85 ? 12.931 -8.399 -29.630 1.00 83.88 85 GLY A O 1
ATOM 613 N N . PRO A 1 86 ? 10.919 -7.482 -30.039 1.00 86.12 86 PRO A N 1
ATOM 614 C CA . PRO A 1 86 ? 11.175 -6.247 -29.312 1.00 86.12 86 PRO A CA 1
ATOM 615 C C . PRO A 1 86 ? 11.558 -6.482 -27.847 1.00 86.12 86 PRO A C 1
ATOM 617 O O . PRO A 1 86 ? 10.860 -7.164 -27.094 1.00 86.12 86 PRO A O 1
ATOM 620 N N . ILE A 1 87 ? 12.648 -5.844 -27.418 1.00 86.00 87 ILE A N 1
ATOM 621 C CA . ILE A 1 87 ? 13.060 -5.808 -26.014 1.00 86.00 87 ILE A CA 1
ATOM 622 C C . ILE A 1 87 ? 12.665 -4.461 -25.427 1.00 86.00 87 ILE A C 1
ATOM 624 O O . ILE A 1 87 ? 13.145 -3.408 -25.851 1.00 86.00 87 ILE A O 1
ATOM 628 N N . THR A 1 88 ? 11.796 -4.497 -24.425 1.00 81.00 88 THR A N 1
ATOM 629 C CA . THR A 1 88 ? 11.411 -3.304 -23.675 1.00 81.00 88 THR A CA 1
ATOM 630 C C . THR A 1 88 ? 12.372 -3.072 -22.514 1.00 81.00 88 THR A C 1
ATOM 632 O O . THR A 1 88 ? 12.825 -4.007 -21.854 1.00 81.00 88 THR A O 1
ATOM 635 N N . TYR A 1 89 ? 12.679 -1.806 -22.240 1.00 76.06 89 TYR A N 1
ATOM 636 C CA . TYR A 1 89 ? 13.332 -1.419 -20.999 1.00 76.06 89 TYR A CA 1
ATOM 637 C C . TYR A 1 89 ? 12.348 -0.597 -20.177 1.00 76.06 89 TYR A C 1
ATOM 639 O O . TYR A 1 89 ? 11.831 0.429 -20.627 1.00 76.06 89 TYR A O 1
ATOM 647 N N . ARG A 1 90 ? 12.058 -1.054 -18.963 1.00 66.94 90 ARG A N 1
ATOM 648 C CA . ARG A 1 90 ? 11.247 -0.289 -18.022 1.00 66.94 90 ARG A CA 1
ATOM 649 C C . ARG A 1 90 ? 11.840 -0.425 -16.639 1.00 66.94 90 ARG A C 1
ATOM 651 O O . ARG A 1 90 ? 12.228 -1.508 -16.207 1.00 66.94 90 ARG A O 1
ATOM 658 N N . ASN A 1 91 ? 11.920 0.698 -15.941 1.00 62.91 91 ASN A N 1
ATOM 659 C CA . ASN A 1 91 ? 12.181 0.644 -14.519 1.00 62.91 91 ASN A CA 1
ATOM 660 C C . ASN A 1 91 ? 10.890 0.219 -13.827 1.00 62.91 91 ASN A C 1
ATOM 662 O O . ASN A 1 91 ? 9.827 0.734 -14.152 1.00 62.91 91 ASN A O 1
ATOM 666 N N . ASN A 1 92 ? 10.995 -0.685 -12.859 1.00 66.06 92 ASN A N 1
ATOM 667 C CA . ASN A 1 92 ? 9.868 -1.165 -12.066 1.00 66.06 92 ASN A CA 1
ATOM 668 C C . ASN A 1 92 ? 9.486 -0.135 -10.979 1.00 66.06 92 ASN A C 1
ATOM 670 O O . ASN A 1 92 ? 9.453 -0.408 -9.782 1.00 66.06 92 ASN A O 1
ATOM 674 N N . THR A 1 93 ? 9.332 1.121 -11.372 1.00 64.06 93 THR A N 1
ATOM 675 C CA . THR A 1 93 ? 9.102 2.244 -10.456 1.00 64.06 93 THR A CA 1
ATOM 676 C C . THR A 1 93 ? 7.683 2.250 -9.913 1.00 64.06 93 THR A C 1
ATOM 678 O O . THR A 1 93 ? 7.462 2.452 -8.718 1.00 64.06 93 THR A O 1
ATOM 681 N N . GLU A 1 94 ? 6.732 1.960 -10.787 1.00 59.19 94 GLU A N 1
ATOM 682 C CA . GLU A 1 94 ? 5.304 1.907 -10.524 1.00 59.19 94 GLU A CA 1
ATOM 683 C C . GLU A 1 94 ? 4.926 0.759 -9.582 1.00 59.19 94 GLU A C 1
ATOM 685 O O . GLU A 1 94 ? 4.165 1.001 -8.647 1.00 59.19 94 GLU A O 1
ATOM 690 N N . LEU A 1 95 ? 5.523 -0.439 -9.715 1.00 59.09 95 LEU A N 1
ATOM 691 C CA . LEU A 1 95 ? 5.254 -1.540 -8.770 1.00 59.09 95 LEU A CA 1
ATOM 692 C C . LEU A 1 95 ? 6.050 -1.400 -7.463 1.00 59.09 95 LEU A C 1
ATOM 694 O O . LEU A 1 95 ? 5.818 -2.141 -6.512 1.00 59.09 95 LEU A O 1
ATOM 698 N N . ARG A 1 96 ? 6.982 -0.439 -7.377 1.00 63.81 96 ARG A N 1
ATOM 699 C CA . ARG A 1 96 ? 7.748 -0.136 -6.152 1.00 63.81 96 ARG A CA 1
ATOM 700 C C . ARG A 1 96 ? 7.233 1.097 -5.408 1.00 63.81 96 ARG A C 1
ATOM 702 O O . ARG A 1 96 ? 7.941 1.611 -4.537 1.00 63.81 96 ARG A O 1
ATOM 709 N N . MET A 1 97 ? 6.045 1.604 -5.760 1.00 63.59 97 MET A N 1
ATOM 710 C CA . MET A 1 97 ? 5.476 2.842 -5.202 1.00 63.59 97 MET A CA 1
ATOM 711 C C . MET A 1 97 ? 6.500 3.995 -5.188 1.00 63.59 97 MET A C 1
ATOM 713 O O . MET A 1 97 ? 6.613 4.751 -4.214 1.00 63.59 97 MET A O 1
ATOM 717 N N . ALA A 1 98 ? 7.335 4.059 -6.226 1.00 67.31 98 ALA A N 1
ATOM 718 C CA . ALA A 1 98 ? 8.381 5.053 -6.389 1.00 67.31 98 ALA A CA 1
ATOM 719 C C . ALA A 1 98 ? 7.909 6.127 -7.368 1.00 67.31 98 ALA A C 1
ATOM 721 O O . ALA A 1 98 ? 7.236 5.841 -8.358 1.00 67.31 98 ALA A O 1
ATOM 722 N N . ALA A 1 99 ? 8.291 7.369 -7.095 1.00 70.69 99 ALA A N 1
ATOM 723 C CA . ALA A 1 99 ? 8.255 8.390 -8.125 1.00 70.69 99 ALA A CA 1
ATOM 724 C C . ALA A 1 99 ? 9.487 8.227 -9.009 1.00 70.69 99 ALA A C 1
ATOM 726 O O . ALA A 1 99 ? 10.505 7.658 -8.602 1.00 70.69 99 ALA A O 1
ATOM 727 N N . TRP A 1 100 ? 9.389 8.716 -10.233 1.00 74.50 100 TRP A N 1
ATOM 728 C CA . TRP A 1 100 ? 10.505 8.703 -11.152 1.00 74.50 100 TRP A CA 1
ATOM 729 C C . TRP A 1 100 ? 10.484 9.939 -12.025 1.00 74.50 100 TRP A C 1
ATOM 731 O O . TRP A 1 100 ? 9.449 10.581 -12.207 1.00 74.50 100 TRP A O 1
ATOM 741 N N . HIS A 1 101 ? 11.649 10.272 -12.556 1.00 73.56 101 HIS A N 1
ATOM 742 C CA . HIS A 1 101 ? 11.781 11.337 -13.526 1.00 73.56 101 HIS A CA 1
ATOM 743 C C . HIS A 1 101 ? 12.699 10.915 -14.667 1.00 73.56 101 HIS A C 1
ATOM 745 O O . HIS A 1 101 ? 13.653 10.156 -14.480 1.00 73.56 101 HIS A O 1
ATOM 751 N N . TRP A 1 102 ? 12.375 11.407 -15.865 1.00 70.88 102 TRP A N 1
ATOM 752 C CA . TRP A 1 102 ? 13.111 11.106 -17.091 1.00 70.88 102 TRP A CA 1
ATOM 753 C C . TRP A 1 102 ? 14.549 11.619 -17.043 1.00 70.88 102 TRP A C 1
ATOM 755 O O . TRP A 1 102 ? 15.429 11.013 -17.627 1.00 70.88 102 TRP A O 1
ATOM 765 N N . THR A 1 103 ? 14.814 12.727 -16.354 1.00 74.31 103 THR A N 1
ATOM 766 C CA . THR A 1 103 ? 16.118 13.398 -16.397 1.00 74.31 103 THR A CA 1
ATOM 767 C C . THR A 1 103 ? 16.459 14.039 -15.059 1.00 74.31 103 THR A C 1
ATOM 769 O O . THR A 1 103 ? 15.557 14.429 -14.327 1.00 74.31 103 THR A O 1
ATOM 772 N N . GLU A 1 104 ? 17.747 14.188 -14.734 1.00 77.75 104 GLU A N 1
ATOM 773 C CA . GLU A 1 104 ? 18.208 14.984 -13.578 1.00 77.75 104 GLU A CA 1
ATOM 774 C C . GLU A 1 104 ? 17.923 16.480 -13.738 1.00 77.75 104 GLU A C 1
ATOM 776 O O . GLU A 1 104 ? 17.979 17.225 -12.761 1.00 77.75 104 GLU A O 1
ATOM 781 N N . ASN A 1 105 ? 17.603 16.924 -14.956 1.00 84.44 105 ASN A N 1
ATOM 782 C CA . ASN A 1 105 ? 17.289 18.313 -15.244 1.00 84.44 105 ASN A CA 1
ATOM 783 C C . ASN A 1 105 ? 15.885 18.656 -14.743 1.00 84.44 105 ASN A C 1
ATOM 785 O O . ASN A 1 105 ? 14.881 18.239 -15.319 1.00 84.44 105 ASN A O 1
ATOM 789 N N . GLY A 1 106 ? 15.812 19.445 -13.682 1.00 86.69 106 GLY A N 1
ATOM 790 C CA . GLY A 1 106 ? 14.548 19.878 -13.112 1.00 86.69 106 GLY A CA 1
ATOM 791 C C . GLY A 1 106 ? 14.735 20.496 -11.739 1.00 86.69 106 GLY A C 1
ATOM 792 O O . GLY A 1 106 ? 15.851 20.823 -11.333 1.00 86.69 106 GLY A O 1
ATOM 793 N N . ILE A 1 107 ? 13.623 20.663 -11.033 1.00 89.69 107 ILE A N 1
ATOM 794 C CA . ILE A 1 107 ? 13.580 21.332 -9.735 1.00 89.69 107 ILE A CA 1
ATOM 795 C C . ILE A 1 107 ? 12.926 20.397 -8.722 1.00 89.69 107 ILE A C 1
ATOM 797 O 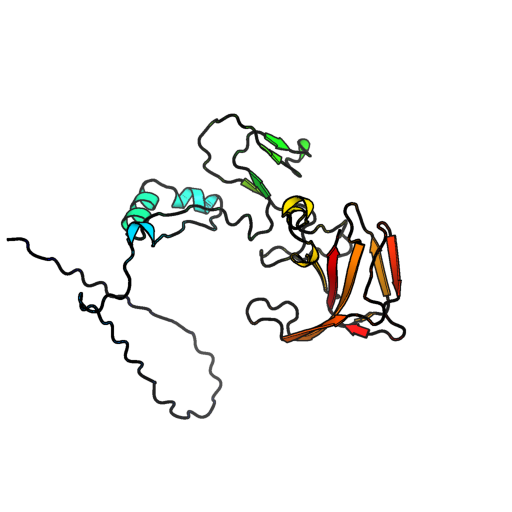O . ILE A 1 107 ? 11.839 19.870 -8.956 1.00 89.69 107 ILE A O 1
ATOM 801 N N . TRP A 1 108 ? 13.595 20.214 -7.587 1.00 85.75 108 TRP A N 1
ATOM 802 C CA . TRP A 1 108 ? 13.039 19.538 -6.420 1.00 85.75 108 TRP A CA 1
ATOM 803 C C . TRP A 1 108 ? 12.266 20.529 -5.554 1.00 85.75 108 TRP A C 1
ATOM 805 O O . TRP A 1 108 ? 12.723 21.654 -5.350 1.00 85.75 108 TRP A O 1
ATOM 815 N N . SER A 1 109 ? 11.143 20.097 -4.980 1.00 84.81 109 SER A N 1
ATOM 816 C CA . SER A 1 109 ? 10.419 20.891 -3.980 1.00 84.81 109 SER A CA 1
ATOM 817 C C . SER A 1 109 ? 11.268 21.165 -2.732 1.00 84.81 109 SER A C 1
ATOM 819 O O . SER A 1 109 ? 11.076 22.185 -2.081 1.00 84.81 109 SER A O 1
ATOM 821 N N . ASP A 1 110 ? 12.210 20.272 -2.413 1.00 83.00 110 ASP A N 1
ATOM 822 C CA . ASP A 1 110 ? 13.271 20.483 -1.426 1.00 83.00 110 ASP A CA 1
ATOM 823 C C . ASP A 1 110 ? 14.640 20.375 -2.116 1.00 83.00 110 ASP A C 1
ATOM 825 O O . ASP A 1 110 ? 15.257 19.307 -2.197 1.00 83.00 110 ASP A O 1
ATOM 829 N N . ALA A 1 111 ? 15.096 21.502 -2.669 1.00 89.19 111 ALA A N 1
ATOM 830 C CA . ALA A 1 111 ? 16.345 21.583 -3.422 1.00 89.19 111 ALA A CA 1
ATOM 831 C C . ALA A 1 111 ? 17.591 21.303 -2.566 1.00 89.19 111 ALA A C 1
ATOM 833 O O . ALA A 1 111 ? 18.556 20.739 -3.080 1.00 89.19 111 ALA A O 1
ATOM 834 N N . ALA A 1 112 ? 17.566 21.647 -1.273 1.00 90.38 112 ALA A N 1
ATOM 835 C CA . ALA A 1 112 ? 18.714 21.488 -0.379 1.00 90.38 112 ALA A CA 1
ATOM 836 C C . ALA A 1 112 ? 19.060 20.010 -0.148 1.00 90.38 112 ALA A C 1
ATOM 838 O O . ALA A 1 112 ? 20.235 19.645 -0.144 1.00 90.38 112 ALA A O 1
ATOM 839 N N . HIS A 1 113 ? 18.043 19.153 -0.025 1.00 84.00 113 HIS A N 1
ATOM 840 C CA . HIS A 1 113 ? 18.227 17.714 0.185 1.00 84.00 113 HIS A CA 1
ATOM 841 C C . HIS A 1 113 ? 17.975 16.873 -1.075 1.00 84.00 113 HIS A C 1
ATOM 843 O O . HIS A 1 113 ? 18.041 15.647 -1.003 1.00 84.00 113 HIS A O 1
ATOM 849 N N . ARG A 1 114 ? 17.685 17.510 -2.225 1.00 82.38 114 ARG A N 1
ATOM 850 C CA . ARG A 1 114 ? 17.303 16.855 -3.495 1.00 82.38 114 ARG A CA 1
ATOM 851 C C . ARG A 1 114 ? 16.182 15.830 -3.281 1.00 82.38 114 ARG A C 1
ATOM 853 O O . ARG A 1 114 ? 16.304 14.670 -3.672 1.00 82.38 114 ARG A O 1
ATOM 860 N N . SER A 1 115 ? 15.120 16.262 -2.600 1.00 75.62 115 SER A N 1
ATOM 861 C CA . SER A 1 115 ? 14.032 15.392 -2.149 1.00 75.62 115 SER A CA 1
ATOM 862 C C . SER A 1 115 ? 12.639 15.993 -2.400 1.00 75.62 115 SER A C 1
ATOM 864 O O . SER A 1 115 ? 12.493 17.153 -2.798 1.00 75.62 115 SER A O 1
ATOM 866 N N . GLY A 1 116 ? 11.591 15.190 -2.192 1.00 74.62 116 GLY A N 1
ATOM 867 C CA . GLY A 1 116 ? 10.196 15.613 -2.349 1.00 74.62 116 GLY A CA 1
ATOM 868 C C . GLY A 1 116 ? 9.643 15.427 -3.767 1.00 74.62 116 GLY A C 1
ATOM 869 O O . GLY A 1 116 ? 9.833 14.380 -4.382 1.00 74.62 116 GLY A O 1
ATOM 870 N N . TYR A 1 117 ? 8.884 16.398 -4.271 1.00 76.94 117 TYR A N 1
ATOM 871 C CA . TYR A 1 117 ? 8.339 16.365 -5.633 1.00 76.94 117 TYR A CA 1
ATOM 872 C C . TYR A 1 117 ? 9.374 16.890 -6.630 1.00 76.94 117 TYR A C 1
ATOM 874 O O . TYR A 1 117 ? 10.059 17.870 -6.340 1.00 76.94 117 TYR A O 1
ATOM 882 N N . PHE A 1 118 ? 9.475 16.254 -7.797 1.00 81.75 118 PHE A N 1
ATOM 883 C CA . PHE A 1 118 ? 10.363 16.678 -8.877 1.00 81.75 118 PHE A CA 1
ATOM 884 C C . PHE A 1 118 ? 9.559 17.208 -10.065 1.00 81.75 118 PHE A C 1
ATOM 886 O O . PHE A 1 118 ? 8.686 16.514 -10.587 1.00 81.75 118 PHE A O 1
ATOM 893 N N . THR A 1 119 ? 9.894 18.413 -10.521 1.00 86.69 119 THR A N 1
ATOM 894 C CA . THR A 1 119 ? 9.376 18.992 -11.765 1.00 86.69 119 THR A CA 1
ATOM 895 C C . THR A 1 119 ? 10.463 18.905 -12.828 1.00 86.69 119 THR A C 1
ATOM 897 O O . THR A 1 119 ? 11.472 19.606 -12.736 1.00 86.69 119 THR A O 1
ATOM 900 N N . GLY A 1 120 ? 10.272 18.032 -13.820 1.00 85.00 120 GLY A N 1
ATOM 901 C CA . GLY A 1 120 ? 11.234 17.829 -14.906 1.00 85.00 120 GLY A CA 1
ATOM 902 C C . GLY A 1 120 ? 11.268 18.984 -15.907 1.00 85.00 120 GLY A C 1
ATOM 903 O O . GLY A 1 120 ? 10.240 19.595 -16.195 1.00 85.00 120 GLY A O 1
ATOM 904 N N . SER A 1 121 ? 12.454 19.262 -16.447 1.00 85.00 121 SER A N 1
ATOM 905 C CA . SER A 1 121 ? 12.642 20.180 -17.573 1.00 85.00 121 SER A CA 1
ATOM 906 C C . SER A 1 121 ? 12.303 19.496 -18.899 1.00 85.00 121 SER A C 1
ATOM 908 O O . SER A 1 121 ? 12.574 18.309 -19.081 1.00 85.00 121 SER A O 1
ATOM 910 N N . THR A 1 122 ? 11.745 20.256 -19.840 1.00 84.50 122 THR A N 1
ATOM 911 C CA . THR A 1 122 ? 11.525 19.823 -21.229 1.00 84.50 122 THR A CA 1
ATOM 912 C C . THR A 1 122 ? 12.762 20.001 -22.113 1.00 84.50 122 THR A C 1
ATOM 914 O O . THR A 1 122 ? 12.753 19.586 -23.270 1.00 84.50 122 THR A O 1
ATOM 917 N N . GLU A 1 123 ? 13.836 20.599 -21.595 1.00 84.44 123 GLU A N 1
ATOM 918 C CA . GLU A 1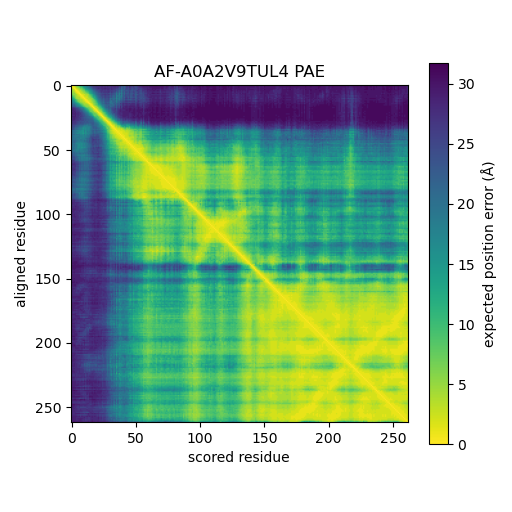 123 ? 15.091 20.756 -22.326 1.00 84.44 123 GLU A CA 1
ATOM 919 C C . GLU A 1 123 ? 15.832 19.418 -22.438 1.00 84.44 123 GLU A C 1
ATOM 921 O O . GLU A 1 123 ? 16.294 18.846 -21.444 1.00 84.44 123 GLU A O 1
ATOM 926 N N . LEU A 1 124 ? 15.978 18.938 -23.673 1.00 74.31 124 LEU A N 1
ATOM 927 C CA . LEU A 1 124 ? 16.778 17.761 -23.993 1.00 74.31 124 LEU A CA 1
ATOM 928 C 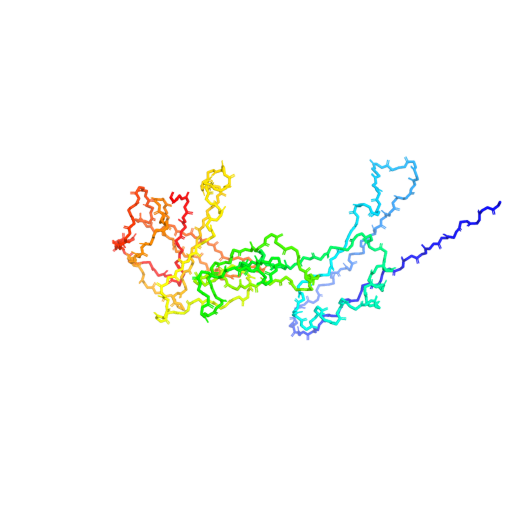C . LEU A 1 124 ? 18.269 18.097 -23.850 1.00 74.31 124 LEU A C 1
ATOM 930 O O . LEU A 1 124 ? 18.770 19.011 -24.502 1.00 74.31 124 LEU A O 1
ATOM 934 N N . LYS A 1 125 ? 18.973 17.353 -22.993 1.00 79.31 125 LYS A N 1
ATOM 935 C CA . LYS A 1 125 ? 20.435 17.429 -22.828 1.00 79.31 125 LYS A CA 1
ATOM 936 C C . LYS A 1 125 ? 21.058 16.073 -23.167 1.00 79.31 125 LYS A C 1
ATOM 938 O O . LYS A 1 125 ? 20.571 15.388 -24.061 1.00 79.31 125 LYS A O 1
ATOM 943 N N . GLU A 1 126 ? 22.114 15.687 -22.454 1.00 80.56 126 GLU A N 1
ATOM 944 C CA . GLU A 1 126 ? 22.780 14.397 -22.625 1.00 80.56 126 GLU A CA 1
ATOM 945 C C . GLU A 1 1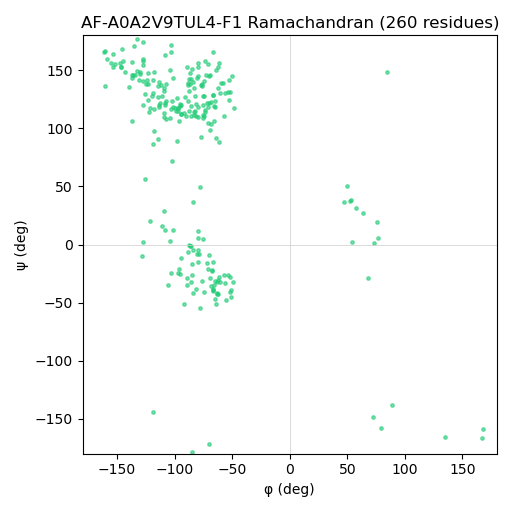26 ? 21.795 13.213 -22.601 1.00 80.56 126 GLU A C 1
ATOM 947 O O . GLU A 1 126 ? 20.823 13.238 -21.831 1.00 80.56 126 GLU A O 1
ATOM 952 N N . PRO A 1 127 ? 22.050 12.158 -23.401 1.00 77.81 127 PRO A N 1
ATOM 953 C CA . PRO A 1 127 ? 21.228 10.956 -23.415 1.00 77.81 127 PRO A CA 1
ATOM 954 C C . PRO A 1 127 ? 21.026 10.365 -22.015 1.00 77.81 127 PRO A C 1
ATOM 956 O O . PRO A 1 127 ? 21.967 10.153 -21.247 1.00 77.81 127 PRO A O 1
ATOM 959 N N . ILE A 1 128 ? 19.771 10.068 -21.686 1.00 75.62 128 ILE A N 1
ATOM 960 C CA . ILE A 1 128 ? 19.384 9.529 -20.383 1.00 75.62 128 ILE A CA 1
ATOM 961 C C . ILE A 1 128 ? 19.797 8.060 -20.312 1.00 75.62 128 ILE A C 1
ATOM 963 O O . ILE A 1 128 ? 19.200 7.204 -20.961 1.00 75.62 128 ILE A O 1
ATOM 967 N N . LYS A 1 129 ? 20.794 7.760 -19.478 1.00 75.94 129 LYS A N 1
ATOM 968 C CA . LYS A 1 129 ? 21.210 6.377 -19.192 1.00 75.94 129 LYS A CA 1
ATOM 969 C C . LYS A 1 129 ? 20.457 5.753 -18.013 1.00 75.94 129 LYS A C 1
ATOM 971 O O . LYS A 1 129 ? 20.280 4.541 -17.961 1.00 75.94 129 LYS A O 1
ATOM 976 N N . TYR A 1 130 ? 20.013 6.575 -17.062 1.00 76.44 130 TYR A N 1
ATOM 977 C CA . TYR A 1 130 ? 19.346 6.117 -15.847 1.00 76.44 130 TYR A CA 1
ATOM 978 C C . TYR A 1 130 ? 17.978 6.763 -15.720 1.00 76.44 130 TYR A C 1
ATOM 980 O O . TYR A 1 130 ? 17.872 7.985 -15.663 1.00 76.44 130 TYR A O 1
ATOM 988 N N . ILE A 1 131 ? 16.943 5.937 -15.587 1.00 71.88 131 ILE A N 1
ATOM 989 C CA . ILE A 1 131 ? 15.675 6.402 -15.032 1.00 71.88 131 ILE A CA 1
ATOM 990 C C . ILE A 1 131 ? 15.870 6.562 -13.527 1.00 71.88 131 ILE A C 1
ATOM 992 O O . ILE A 1 131 ? 16.323 5.643 -12.836 1.00 71.88 131 ILE A O 1
ATOM 996 N N . LEU A 1 132 ? 15.519 7.733 -13.014 1.00 71.00 132 LEU A N 1
ATOM 997 C CA . LEU A 1 132 ? 15.781 8.094 -11.631 1.00 71.00 132 LEU A CA 1
ATOM 998 C C . LEU A 1 132 ? 14.543 7.860 -10.801 1.00 71.00 132 LEU A C 1
ATOM 1000 O O . LEU A 1 132 ? 13.684 8.722 -10.655 1.00 71.00 132 LEU A O 1
ATOM 1004 N N . ALA A 1 133 ? 14.471 6.636 -10.299 1.00 72.56 133 ALA A N 1
ATOM 1005 C CA . ALA A 1 133 ? 13.504 6.211 -9.314 1.00 72.56 133 ALA A CA 1
ATOM 1006 C C . ALA A 1 133 ? 13.892 6.742 -7.934 1.00 72.56 133 ALA A C 1
ATOM 1008 O O . ALA A 1 133 ? 15.056 6.649 -7.534 1.00 72.56 133 ALA A O 1
ATOM 1009 N N . TYR A 1 134 ? 12.917 7.212 -7.171 1.00 67.75 134 TYR A N 1
ATOM 1010 C CA . TYR A 1 134 ? 13.115 7.533 -5.769 1.00 67.75 134 TYR A CA 1
ATOM 1011 C C . TYR A 1 134 ? 11.885 7.176 -4.943 1.00 67.75 134 TYR A C 1
ATOM 1013 O O . TYR A 1 134 ? 10.739 7.213 -5.401 1.00 67.75 134 TYR A O 1
ATOM 1021 N N . ALA A 1 135 ? 12.143 6.801 -3.693 1.00 70.00 135 ALA A N 1
ATOM 1022 C CA . ALA A 1 135 ? 11.089 6.482 -2.757 1.00 70.00 135 ALA A CA 1
ATOM 1023 C C . ALA A 1 135 ? 10.275 7.734 -2.433 1.00 70.00 135 ALA A C 1
ATOM 1025 O O . ALA A 1 135 ? 10.834 8.758 -2.039 1.00 70.00 135 ALA A O 1
ATOM 1026 N N . LEU A 1 136 ? 8.949 7.647 -2.553 1.00 68.06 136 LEU A N 1
ATOM 1027 C CA . LEU A 1 136 ? 8.099 8.700 -2.020 1.00 68.06 136 LEU A CA 1
ATOM 1028 C C . LEU A 1 136 ? 8.203 8.696 -0.487 1.00 68.06 136 LEU A C 1
ATOM 1030 O O . LEU A 1 136 ? 8.014 7.643 0.128 1.00 68.06 136 LEU A O 1
ATOM 1034 N N . PRO A 1 137 ? 8.482 9.846 0.152 1.00 69.19 137 PRO A N 1
ATOM 1035 C CA . PRO A 1 137 ? 8.499 9.916 1.605 1.00 69.19 137 PRO A CA 1
ATOM 1036 C C . PRO A 1 137 ? 7.093 9.628 2.146 1.00 69.19 137 PRO A C 1
ATOM 1038 O O . PRO A 1 137 ? 6.096 9.937 1.487 1.00 69.19 137 PRO A O 1
ATOM 1041 N N . HIS A 1 138 ? 7.019 9.055 3.351 1.00 72.94 138 HIS A N 1
ATOM 1042 C CA . HIS A 1 138 ? 5.757 8.744 4.043 1.00 72.94 138 HIS A CA 1
ATOM 1043 C C . HIS A 1 138 ? 4.871 7.706 3.329 1.00 72.94 138 HIS A C 1
ATOM 1045 O O . HIS A 1 138 ? 3.652 7.700 3.495 1.00 72.94 138 HIS A O 1
ATOM 1051 N N . ARG A 1 139 ? 5.479 6.812 2.540 1.00 68.44 139 ARG A N 1
ATOM 1052 C CA . ARG A 1 139 ? 4.816 5.622 1.984 1.00 68.44 139 ARG A CA 1
ATOM 1053 C C . ARG A 1 139 ? 4.875 4.441 2.959 1.00 68.44 139 ARG A C 1
ATOM 1055 O O . ARG A 1 139 ? 5.855 4.290 3.682 1.00 68.44 139 ARG A O 1
ATOM 1062 N N . GLY A 1 140 ? 3.849 3.593 2.948 1.00 61.47 140 GLY A N 1
ATOM 1063 C CA . GLY A 1 140 ? 3.741 2.371 3.758 1.00 61.47 140 GLY A CA 1
ATOM 1064 C C . GLY A 1 140 ? 3.189 1.216 2.919 1.00 61.47 140 GLY A C 1
ATOM 1065 O O . GLY A 1 140 ? 2.410 1.458 2.005 1.00 61.47 140 GLY A O 1
ATOM 1066 N N . PHE A 1 141 ? 3.660 0.006 3.218 1.00 58.69 141 PHE A N 1
ATOM 1067 C CA . PHE A 1 141 ? 3.877 -1.135 2.317 1.00 58.69 141 PHE A CA 1
ATOM 1068 C C . PHE A 1 141 ? 2.697 -1.615 1.446 1.00 58.69 141 PHE A C 1
ATOM 1070 O O . PHE A 1 141 ? 1.634 -1.954 1.962 1.00 58.69 141 PHE A O 1
ATOM 1077 N N . ALA A 1 142 ? 2.971 -1.802 0.150 1.00 50.06 142 ALA A N 1
ATOM 1078 C CA . ALA A 1 142 ? 2.348 -2.819 -0.696 1.00 50.06 142 ALA A CA 1
ATOM 1079 C C . ALA A 1 142 ? 3.457 -3.460 -1.555 1.00 50.06 142 ALA A C 1
ATOM 1081 O O . ALA A 1 142 ? 4.019 -2.802 -2.426 1.00 50.06 142 ALA A O 1
ATOM 1082 N N . THR A 1 143 ? 3.837 -4.697 -1.204 1.00 55.53 143 THR A N 1
ATOM 1083 C CA . THR A 1 143 ? 4.627 -5.680 -1.990 1.00 55.53 143 THR A CA 1
ATOM 1084 C C . THR A 1 143 ? 5.997 -5.261 -2.566 1.00 55.53 143 THR A C 1
ATOM 1086 O O . THR A 1 143 ? 6.674 -6.067 -3.199 1.00 55.53 143 THR A O 1
ATOM 1089 N N . SER A 1 144 ? 6.478 -4.041 -2.314 1.00 51.66 144 SER A N 1
ATOM 1090 C CA . SER A 1 144 ? 7.697 -3.470 -2.910 1.00 51.66 144 SER A CA 1
ATOM 1091 C C . SER A 1 144 ? 9.003 -3.813 -2.184 1.00 51.66 144 SER A C 1
ATOM 1093 O O . SER A 1 144 ? 10.068 -3.375 -2.627 1.00 51.66 144 SER A O 1
ATOM 1095 N N . GLY A 1 145 ? 8.968 -4.567 -1.081 1.00 55.97 145 GLY A N 1
ATOM 1096 C CA . GLY A 1 145 ? 10.155 -4.868 -0.263 1.00 55.97 145 GLY A CA 1
ATOM 1097 C C . GLY A 1 145 ? 10.625 -3.724 0.655 1.00 55.97 145 GLY A C 1
ATOM 1098 O O . GLY A 1 145 ? 11.648 -3.859 1.323 1.00 55.97 145 GLY A O 1
ATOM 1099 N N . ASP A 1 146 ? 9.880 -2.615 0.732 1.00 64.38 146 ASP A N 1
ATOM 1100 C CA . ASP A 1 146 ? 10.076 -1.573 1.748 1.00 64.38 146 ASP A CA 1
ATOM 1101 C C . ASP A 1 146 ? 9.876 -2.079 3.197 1.00 64.38 146 ASP A C 1
ATOM 1103 O O . ASP A 1 146 ? 9.175 -3.041 3.480 1.00 64.38 146 ASP A O 1
ATOM 1107 N N . ARG A 1 147 ? 10.469 -1.423 4.193 1.00 69.69 147 ARG A N 1
ATOM 1108 C CA . ARG A 1 147 ? 10.171 -1.780 5.592 1.00 69.69 147 ARG A CA 1
ATOM 1109 C C . ARG A 1 147 ? 8.856 -1.125 6.036 1.00 69.69 147 ARG A C 1
ATOM 1111 O O . ARG A 1 147 ? 8.625 0.030 5.671 1.00 69.69 147 ARG A O 1
ATOM 1118 N N . PRO A 1 148 ? 8.020 -1.794 6.855 1.00 74.50 148 PRO A N 1
ATOM 1119 C CA . PRO A 1 148 ? 6.915 -1.129 7.537 1.00 74.50 148 PRO A CA 1
ATOM 1120 C C . PRO A 1 148 ? 7.420 0.095 8.306 1.00 74.50 148 PRO A C 1
ATOM 1122 O O . PRO A 1 148 ? 8.498 0.047 8.909 1.00 74.50 148 PRO A O 1
ATOM 1125 N N . ILE A 1 149 ? 6.649 1.185 8.309 1.00 76.94 149 ILE A N 1
ATOM 1126 C CA . ILE A 1 149 ? 6.993 2.351 9.126 1.00 76.94 149 ILE A CA 1
ATOM 1127 C C . ILE A 1 149 ? 6.767 1.981 10.595 1.00 76.94 149 ILE A C 1
ATOM 1129 O O . ILE A 1 149 ? 5.649 1.667 10.997 1.00 76.94 149 ILE A O 1
ATOM 1133 N N . GLN A 1 150 ? 7.834 2.019 11.390 1.00 77.12 150 GLN A N 1
ATOM 1134 C CA . GLN A 1 150 ? 7.796 1.660 12.805 1.00 77.12 150 GLN A CA 1
ATOM 1135 C C . GLN A 1 150 ? 7.406 2.861 13.676 1.00 77.12 150 GLN A C 1
ATOM 1137 O O . GLN A 1 150 ? 7.903 3.976 13.490 1.00 77.12 150 GLN A O 1
ATOM 1142 N N . GLY A 1 151 ? 6.550 2.622 14.672 1.00 73.44 151 GLY A N 1
ATOM 1143 C CA . GLY A 1 151 ? 6.328 3.567 15.767 1.00 73.44 151 GLY A CA 1
ATOM 1144 C C . GLY A 1 151 ? 7.545 3.633 16.710 1.00 73.44 151 GLY A C 1
ATOM 1145 O O . GLY A 1 151 ? 8.306 2.670 16.782 1.00 73.44 151 GLY A O 1
ATOM 1146 N N . PRO A 1 152 ? 7.759 4.746 17.439 1.00 71.69 152 PRO A N 1
ATOM 1147 C CA . PRO A 1 152 ? 6.911 5.939 17.516 1.00 71.69 152 PRO A CA 1
ATOM 1148 C C . PRO A 1 152 ? 7.202 6.992 16.429 1.00 71.69 152 PRO A C 1
ATOM 1150 O O . PRO A 1 152 ? 6.534 8.017 16.391 1.00 71.69 152 PRO A O 1
ATOM 1153 N N . ASN A 1 153 ? 8.168 6.754 15.536 1.00 69.31 153 ASN A N 1
ATOM 1154 C CA . ASN A 1 153 ? 8.664 7.750 14.573 1.00 69.31 153 ASN A CA 1
ATOM 1155 C C . ASN A 1 153 ? 7.774 7.930 13.327 1.00 69.31 153 ASN A C 1
ATOM 1157 O O . ASN A 1 153 ? 8.186 8.561 12.352 1.00 69.31 153 ASN A O 1
ATOM 1161 N N . LEU A 1 154 ? 6.561 7.374 13.334 1.00 74.25 154 LEU A N 1
ATOM 1162 C CA . LEU A 1 154 ? 5.586 7.597 12.275 1.00 74.25 154 LEU A CA 1
ATOM 1163 C C . LEU A 1 154 ? 5.067 9.036 12.375 1.00 74.25 154 LEU A C 1
ATOM 1165 O O . LEU A 1 154 ? 4.259 9.348 13.244 1.00 74.25 154 LEU A O 1
ATOM 1169 N N . THR A 1 155 ? 5.519 9.909 11.475 1.00 75.94 155 THR A N 1
ATOM 1170 C CA . THR A 1 155 ? 4.994 11.278 11.379 1.00 75.94 155 THR A CA 1
ATOM 1171 C C . THR A 1 155 ? 3.643 11.297 10.670 1.00 75.94 155 THR A C 1
ATOM 1173 O O . THR A 1 155 ? 2.665 11.790 11.221 1.00 75.94 155 THR A O 1
ATOM 1176 N N . TYR A 1 156 ? 3.573 10.731 9.464 1.00 80.50 156 TYR A N 1
ATOM 1177 C CA . TYR A 1 156 ? 2.337 10.486 8.722 1.00 80.50 156 TYR A CA 1
ATOM 1178 C C . TYR A 1 156 ? 2.553 9.426 7.636 1.00 80.50 156 TYR A C 1
ATOM 1180 O O . TYR A 1 156 ? 3.691 9.083 7.301 1.00 80.50 156 TYR A O 1
ATOM 1188 N N . TRP A 1 157 ? 1.447 8.920 7.092 1.00 82.88 157 TRP A N 1
ATOM 1189 C CA . TRP A 1 157 ? 1.390 8.040 5.927 1.00 82.88 157 TRP A CA 1
ATOM 1190 C C . TRP A 1 157 ? 0.496 8.678 4.862 1.00 82.88 157 TRP A C 1
ATOM 1192 O O . TRP A 1 157 ? -0.469 9.364 5.203 1.00 82.88 157 TRP A O 1
ATOM 1202 N N . LYS A 1 158 ? 0.808 8.454 3.584 1.00 80.81 158 LYS A N 1
ATOM 1203 C CA . LYS A 1 158 ? -0.045 8.846 2.459 1.00 80.81 158 LYS A CA 1
ATOM 1204 C C . LYS A 1 158 ? -0.246 7.688 1.490 1.00 80.81 158 LYS A C 1
ATOM 1206 O O . LYS A 1 158 ? 0.681 6.931 1.202 1.00 80.81 158 LYS A O 1
ATOM 1211 N N . SER A 1 159 ? -1.461 7.597 0.976 1.00 79.06 159 SER A N 1
ATOM 1212 C CA . SER A 1 159 ? -1.856 6.647 -0.052 1.00 79.06 159 SER A CA 1
ATOM 1213 C C . SER A 1 159 ? -1.529 7.190 -1.458 1.00 79.06 159 SER A C 1
ATOM 1215 O O . SER A 1 159 ? -0.933 8.266 -1.580 1.00 79.06 159 SER A O 1
ATOM 1217 N N . ASN A 1 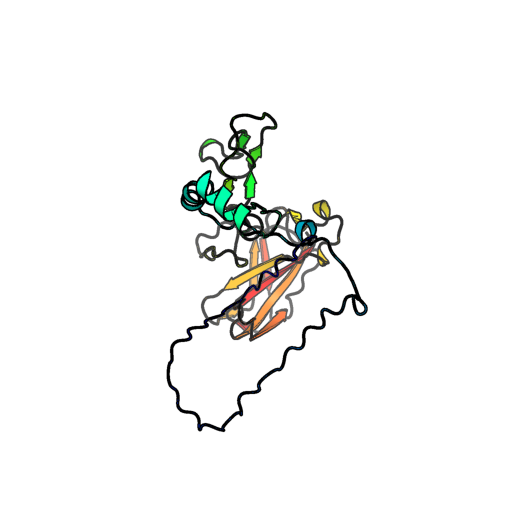160 ? -1.860 6.462 -2.532 1.00 78.31 160 ASN A N 1
ATOM 1218 C CA . ASN A 1 160 ? -1.597 6.931 -3.897 1.00 78.31 160 ASN A CA 1
ATOM 1219 C C . ASN A 1 160 ? -2.612 8.031 -4.284 1.00 78.31 160 ASN A C 1
ATOM 1221 O O . ASN A 1 160 ? -3.795 7.730 -4.472 1.00 78.31 160 ASN A O 1
ATOM 1225 N N . PRO A 1 161 ? -2.185 9.300 -4.445 1.00 72.25 161 PRO A N 1
ATOM 1226 C CA . PRO A 1 161 ? -3.115 10.395 -4.713 1.00 72.25 161 PRO A CA 1
ATOM 1227 C C . PRO A 1 161 ? -3.787 10.283 -6.090 1.00 72.25 161 PRO A C 1
ATOM 1229 O O . PRO A 1 161 ? -4.878 10.818 -6.279 1.00 72.25 161 PRO A O 1
ATOM 1232 N N . TYR A 1 162 ? -3.170 9.567 -7.036 1.00 77.50 162 TYR A N 1
ATOM 1233 C CA . TYR A 1 162 ? -3.647 9.451 -8.415 1.00 77.50 162 TYR A CA 1
ATOM 1234 C C . TYR A 1 162 ? -4.788 8.447 -8.605 1.00 77.50 162 TYR A C 1
ATOM 1236 O O . TYR A 1 162 ? -5.321 8.354 -9.701 1.00 77.50 162 TYR A O 1
ATOM 1244 N N . LEU A 1 163 ? -5.174 7.717 -7.555 1.00 82.56 163 LEU A N 1
ATOM 1245 C CA . LEU A 1 163 ? -6.303 6.780 -7.595 1.00 82.56 163 LEU A CA 1
ATOM 1246 C C . LEU A 1 163 ? -7.656 7.442 -7.286 1.00 82.56 163 LEU A C 1
ATOM 1248 O O . LEU A 1 163 ? -8.686 6.780 -7.298 1.00 82.56 163 LEU A O 1
ATOM 1252 N N . THR A 1 164 ? -7.663 8.743 -6.993 1.00 85.62 164 THR A N 1
ATOM 1253 C CA . THR A 1 164 ? -8.901 9.493 -6.746 1.00 85.62 164 THR A CA 1
ATOM 1254 C C . THR A 1 164 ? -9.591 9.879 -8.053 1.00 85.62 164 THR A C 1
ATOM 1256 O O . THR A 1 164 ? -8.939 10.114 -9.075 1.00 85.62 164 THR A O 1
ATOM 1259 N N . SER A 1 165 ? -10.912 10.027 -7.995 1.00 89.75 165 SER A N 1
ATOM 1260 C CA . SER A 1 165 ? -11.802 10.430 -9.093 1.00 89.75 165 SER A CA 1
ATOM 1261 C C . SER A 1 165 ? -11.346 11.676 -9.840 1.00 89.75 165 SER A C 1
ATOM 1263 O O . SER A 1 165 ? -11.516 11.773 -11.053 1.00 89.75 165 SER A O 1
ATOM 1265 N N . ARG A 1 166 ? -10.692 12.615 -9.146 1.00 87.81 166 ARG A N 1
ATOM 1266 C CA . ARG A 1 166 ? -10.087 13.807 -9.753 1.00 87.81 166 ARG A CA 1
ATOM 1267 C C . ARG A 1 166 ? -9.083 13.473 -10.865 1.00 87.81 166 ARG A C 1
ATOM 1269 O O . ARG A 1 166 ? -8.940 14.270 -11.790 1.00 87.81 166 ARG A O 1
ATOM 1276 N N . PHE A 1 167 ? -8.367 12.356 -10.753 1.00 87.25 167 PHE A N 1
ATOM 1277 C CA . PHE A 1 167 ? -7.340 11.936 -11.710 1.00 87.25 167 PHE A CA 1
ATOM 1278 C C . PHE A 1 167 ? -7.797 10.778 -12.599 1.00 87.25 167 PHE A C 1
ATOM 1280 O O . PHE A 1 167 ? -7.420 10.747 -13.767 1.00 87.25 167 PHE A O 1
ATOM 1287 N N . THR A 1 168 ? -8.595 9.847 -12.072 1.00 89.38 168 THR A N 1
ATOM 1288 C CA . THR A 1 168 ? -9.056 8.667 -12.826 1.00 89.38 168 THR A CA 1
ATOM 1289 C C . THR A 1 168 ? -10.305 8.943 -13.662 1.00 89.38 168 THR A C 1
ATOM 1291 O O . THR A 1 168 ? -10.527 8.272 -14.664 1.00 89.38 168 THR A O 1
ATOM 1294 N N . GLY A 1 169 ? -11.135 9.914 -13.264 1.00 93.81 169 GLY A N 1
ATOM 1295 C CA . GLY A 1 169 ? -12.479 10.110 -13.817 1.00 93.81 169 GLY A CA 1
ATOM 1296 C C . GLY A 1 169 ? -13.503 9.061 -13.358 1.00 93.81 169 GLY A C 1
ATOM 1297 O O . GLY A 1 169 ? -14.662 9.123 -13.762 1.00 93.81 169 GLY A O 1
ATOM 1298 N N . GLU A 1 170 ? -13.103 8.119 -12.504 1.00 94.75 170 GLU A N 1
ATOM 1299 C CA . GLU A 1 170 ? -13.928 7.022 -11.994 1.00 94.75 170 GLU A CA 1
ATOM 1300 C C . GLU A 1 170 ? -14.284 7.243 -10.520 1.00 94.75 170 GLU A C 1
ATOM 1302 O O . GLU A 1 170 ? -13.658 8.039 -9.831 1.00 94.75 170 GLU A O 1
ATOM 1307 N N . SER A 1 171 ? -15.288 6.535 -9.999 1.00 93.81 171 SER A N 1
ATOM 1308 C CA . SER A 1 171 ? -15.630 6.628 -8.573 1.00 93.81 171 SER A CA 1
ATOM 1309 C C . SER A 1 171 ? -14.474 6.152 -7.684 1.00 93.81 171 SER A C 1
ATOM 1311 O O . SER A 1 171 ? -13.954 5.059 -7.898 1.00 93.81 171 SER A O 1
ATOM 1313 N N . ASP A 1 172 ? -14.151 6.905 -6.622 1.00 91.75 172 ASP A N 1
ATOM 1314 C CA . ASP A 1 172 ? -13.183 6.501 -5.584 1.00 91.75 172 ASP A CA 1
ATOM 1315 C C . ASP A 1 172 ? -13.490 5.107 -4.997 1.00 91.75 172 ASP A C 1
ATOM 1317 O O . ASP A 1 172 ? -12.584 4.388 -4.582 1.00 91.75 172 ASP A O 1
ATOM 1321 N N . ALA A 1 173 ? -14.761 4.687 -4.993 1.00 92.31 173 ALA A N 1
ATOM 1322 C CA . ALA A 1 173 ? -15.175 3.379 -4.491 1.00 92.31 173 ALA A CA 1
ATOM 1323 C C . ALA A 1 173 ? -14.664 2.204 -5.345 1.00 92.31 173 ALA A C 1
ATOM 1325 O O . ALA A 1 173 ? -14.583 1.085 -4.840 1.00 92.31 173 ALA A O 1
ATOM 1326 N N . LEU A 1 174 ? -14.316 2.446 -6.614 1.00 94.00 174 LEU A N 1
ATOM 1327 C CA . LEU A 1 174 ? -13.667 1.462 -7.488 1.00 94.00 174 LEU A CA 1
ATOM 1328 C C . LEU A 1 174 ? -12.163 1.345 -7.213 1.00 94.00 174 LEU A C 1
ATOM 1330 O O . LEU A 1 174 ? -11.545 0.362 -7.612 1.00 94.00 174 LEU A O 1
ATOM 1334 N N . HIS A 1 175 ? -11.597 2.311 -6.484 1.00 91.62 175 HIS A N 1
ATOM 1335 C CA . HIS A 1 175 ? -10.174 2.409 -6.173 1.00 91.62 175 HIS A CA 1
ATOM 1336 C C . HIS A 1 175 ? -9.940 2.520 -4.661 1.00 91.62 175 HIS A C 1
ATOM 1338 O O . HIS A 1 175 ? -9.331 3.493 -4.198 1.00 91.62 175 HIS A O 1
ATOM 1344 N N . PRO A 1 176 ? -10.433 1.554 -3.859 1.00 92.19 176 PRO A N 1
ATOM 1345 C CA . PRO A 1 176 ? -10.284 1.614 -2.418 1.00 92.19 176 PRO A CA 1
ATOM 1346 C C . PRO A 1 176 ? -8.807 1.648 -2.035 1.00 92.19 176 PRO A C 1
ATOM 1348 O O . PRO A 1 176 ? -7.977 0.926 -2.585 1.00 92.19 176 PRO A O 1
ATOM 1351 N N . GLN A 1 177 ? -8.488 2.471 -1.046 1.00 89.69 177 GLN A N 1
ATOM 1352 C CA . GLN A 1 177 ? -7.138 2.595 -0.509 1.00 89.69 177 GLN A CA 1
ATOM 1353 C C . GLN A 1 177 ? -7.156 2.172 0.953 1.00 89.69 177 GLN A C 1
ATOM 1355 O O . GLN A 1 177 ? -8.157 2.359 1.642 1.00 89.69 177 GLN A O 1
ATOM 1360 N N . TRP A 1 178 ? -6.069 1.599 1.459 1.00 90.44 178 TRP A N 1
ATOM 1361 C CA . TRP A 1 178 ? -6.042 1.142 2.844 1.00 90.44 178 TRP A CA 1
ATOM 1362 C C . TRP A 1 178 ? -4.671 1.261 3.487 1.00 90.44 178 TRP A C 1
ATOM 1364 O O . TRP A 1 178 ? -3.636 1.251 2.823 1.00 90.44 178 TRP A O 1
ATOM 1374 N N . VAL A 1 179 ? -4.691 1.333 4.813 1.00 89.62 179 VAL A N 1
ATOM 1375 C CA . VAL A 1 179 ? -3.518 1.151 5.667 1.00 89.62 179 VAL A CA 1
ATOM 1376 C C . VAL A 1 179 ? -3.796 0.021 6.646 1.00 89.62 179 VAL A C 1
ATOM 1378 O O . VAL A 1 179 ? -4.894 -0.065 7.198 1.00 89.62 179 VAL A O 1
ATOM 1381 N N . VAL A 1 180 ? -2.800 -0.841 6.856 1.00 91.12 180 VAL A N 1
ATOM 1382 C CA . VAL A 1 180 ? -2.823 -1.881 7.888 1.00 91.12 180 VAL A CA 1
ATOM 1383 C C . VAL A 1 180 ? -1.844 -1.511 8.996 1.00 91.12 180 VAL A C 1
ATOM 1385 O O . VAL A 1 180 ? -0.709 -1.119 8.730 1.00 91.12 180 VAL A O 1
ATOM 1388 N N . VAL A 1 181 ? -2.289 -1.651 10.241 1.00 91.50 181 VAL A N 1
ATOM 1389 C CA . VAL A 1 181 ? -1.479 -1.491 11.447 1.00 91.50 181 VAL A CA 1
ATOM 1390 C C . VAL A 1 181 ? -1.263 -2.867 12.066 1.00 91.50 181 VAL A C 1
ATOM 1392 O O . VAL A 1 181 ? -2.227 -3.549 12.412 1.00 91.50 181 VAL A O 1
ATOM 1395 N N . ASP A 1 182 ? 0.003 -3.255 12.218 1.00 91.81 182 ASP A N 1
ATOM 1396 C CA . ASP A 1 182 ? 0.415 -4.460 12.939 1.00 91.81 182 ASP A CA 1
ATOM 1397 C C . ASP A 1 182 ? 0.757 -4.113 14.396 1.00 91.81 182 ASP A C 1
ATOM 1399 O O . ASP A 1 182 ? 1.763 -3.453 14.671 1.00 91.81 182 ASP A O 1
ATOM 1403 N N . LEU A 1 183 ? -0.061 -4.591 15.335 1.00 93.38 183 LEU A N 1
ATOM 1404 C CA . LEU A 1 183 ? 0.130 -4.427 16.781 1.00 93.38 183 LEU A CA 1
ATOM 1405 C C . LEU A 1 183 ? 1.227 -5.347 17.355 1.00 93.38 183 LEU A C 1
ATOM 1407 O O . LEU A 1 183 ? 1.424 -5.379 18.572 1.00 93.38 183 LEU A O 1
ATOM 1411 N N . GLN A 1 184 ? 1.932 -6.093 16.497 1.00 91.81 184 GLN A N 1
ATOM 1412 C CA . GLN A 1 184 ? 2.987 -7.083 16.766 1.00 91.81 184 GLN A CA 1
ATOM 1413 C C . GLN A 1 184 ? 2.510 -8.358 17.474 1.00 91.81 184 GLN A C 1
ATOM 1415 O O . GLN A 1 184 ? 3.071 -9.432 17.272 1.00 91.81 184 GLN A O 1
ATOM 1420 N N . ALA A 1 185 ? 1.453 -8.263 18.273 1.00 95.06 185 ALA A N 1
ATOM 1421 C CA . ALA A 1 185 ? 0.779 -9.374 18.924 1.00 95.06 185 ALA A CA 1
ATOM 1422 C C . ALA A 1 185 ? -0.718 -9.076 19.018 1.00 95.06 185 ALA A C 1
ATOM 1424 O O . ALA A 1 185 ? -1.139 -7.936 18.820 1.00 95.06 185 ALA A O 1
ATOM 1425 N N . GLU A 1 186 ? -1.521 -10.080 19.363 1.00 97.12 186 GLU A N 1
A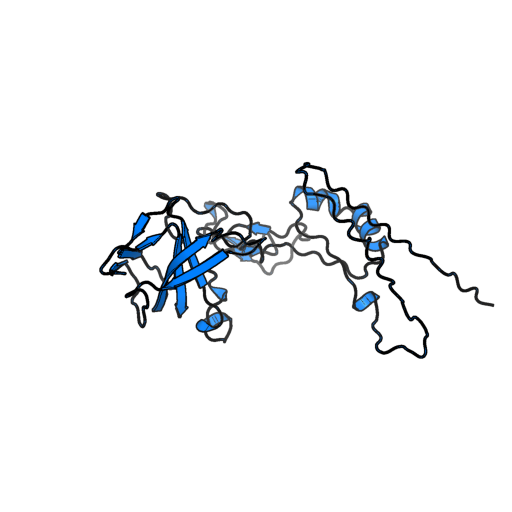TOM 1426 C CA . GLU A 1 186 ? -2.926 -9.838 19.675 1.00 97.12 186 GLU A CA 1
ATOM 1427 C C . GLU A 1 186 ? -3.070 -8.892 20.871 1.00 97.12 186 GLU A C 1
ATOM 1429 O O . GLU A 1 186 ? -2.433 -9.065 21.918 1.00 97.12 186 GLU A O 1
ATOM 1434 N N . LYS A 1 187 ? -3.903 -7.865 20.699 1.00 97.69 187 LYS A N 1
ATOM 1435 C CA . LYS A 1 187 ? -4.239 -6.879 21.724 1.00 97.69 187 LYS A CA 1
ATOM 1436 C C . LYS A 1 187 ? -5.750 -6.644 21.742 1.00 97.69 187 LYS A C 1
ATOM 1438 O O . LYS A 1 187 ? -6.377 -6.649 20.683 1.00 97.69 187 LYS A O 1
ATOM 1443 N N . PRO A 1 188 ? -6.341 -6.377 22.919 1.00 98.06 188 PRO A N 1
ATOM 1444 C CA . PRO A 1 188 ? -7.723 -5.927 23.002 1.00 98.06 188 PRO A CA 1
ATOM 1445 C C . PRO A 1 188 ? -7.847 -4.491 22.469 1.00 98.06 188 PRO A C 1
ATOM 1447 O O . PRO A 1 188 ? -7.216 -3.571 22.991 1.00 98.06 188 PRO A O 1
ATOM 1450 N N . VAL A 1 189 ? -8.687 -4.289 21.454 1.00 98.12 189 VAL A N 1
ATOM 1451 C CA . VAL A 1 189 ? -8.944 -2.988 20.820 1.00 98.12 189 VAL A CA 1
ATOM 1452 C C . VAL A 1 189 ? -10.419 -2.620 20.960 1.00 98.12 189 VAL A C 1
ATOM 1454 O O . VAL A 1 189 ? -11.300 -3.389 20.586 1.00 98.12 189 VAL A O 1
ATOM 1457 N N . SER A 1 190 ? -10.700 -1.423 21.476 1.00 97.88 190 SER A N 1
ATOM 1458 C CA . SER A 1 190 ? -12.066 -0.875 21.577 1.00 97.88 190 SER A CA 1
ATOM 1459 C C . SER A 1 190 ? -12.213 0.529 20.992 1.00 97.88 190 SER A C 1
ATOM 1461 O O . SER A 1 190 ? -13.328 1.039 20.872 1.00 97.88 190 SER A O 1
ATOM 1463 N N . ALA A 1 191 ? -11.103 1.183 20.652 1.00 98.06 191 ALA A N 1
ATOM 1464 C CA . ALA A 1 191 ? -11.089 2.536 20.124 1.00 98.06 191 ALA A CA 1
ATOM 1465 C C . ALA A 1 191 ? -9.834 2.792 19.286 1.00 98.06 191 ALA A C 1
ATOM 1467 O O . ALA A 1 191 ? -8.800 2.158 19.497 1.00 98.06 191 ALA A O 1
ATOM 1468 N N . VAL A 1 192 ? -9.924 3.763 18.381 1.00 96.38 192 VAL A N 1
ATOM 1469 C CA . VAL A 1 192 ? -8.788 4.294 17.615 1.00 96.38 192 VAL A CA 1
ATOM 1470 C C . VAL A 1 192 ? -8.804 5.814 17.647 1.00 96.38 192 VAL A C 1
ATOM 1472 O O . VAL A 1 192 ? -9.866 6.435 17.700 1.00 96.38 192 VAL A O 1
ATOM 1475 N N . ARG A 1 193 ? -7.620 6.423 17.594 1.00 95.56 193 ARG A N 1
ATOM 1476 C CA . ARG A 1 193 ? -7.456 7.861 17.381 1.00 95.56 193 ARG A CA 1
ATOM 1477 C C . ARG A 1 193 ? -6.780 8.072 16.035 1.00 95.56 193 ARG A C 1
ATOM 1479 O O . ARG A 1 193 ? -5.676 7.579 15.830 1.00 95.56 193 ARG A O 1
ATOM 1486 N N . LEU A 1 194 ? -7.453 8.780 15.137 1.00 93.69 194 LEU A N 1
ATOM 1487 C CA . LEU A 1 194 ? -6.986 9.075 13.786 1.00 93.69 194 LEU A CA 1
ATOM 1488 C C . LEU A 1 194 ? -6.690 10.569 13.676 1.00 93.69 194 LEU A C 1
ATOM 1490 O O . LEU A 1 194 ? -7.476 11.388 14.149 1.00 93.69 194 LEU A O 1
ATOM 1494 N N . THR A 1 195 ? -5.576 10.916 13.038 1.00 93.69 195 THR A N 1
ATOM 1495 C CA . THR A 1 195 ? -5.204 12.305 12.744 1.00 93.69 195 THR A CA 1
ATOM 1496 C C . THR A 1 195 ? -5.123 12.471 11.235 1.00 93.69 195 THR A C 1
ATOM 1498 O O . THR A 1 195 ? -4.125 12.110 10.614 1.00 93.69 195 THR A O 1
ATOM 1501 N N . TRP A 1 196 ? -6.194 12.987 10.643 1.00 93.50 196 TRP A N 1
ATOM 1502 C CA . TRP A 1 196 ? -6.312 13.200 9.208 1.00 93.50 196 TRP A CA 1
ATOM 1503 C C . TRP A 1 196 ? -5.653 14.511 8.766 1.00 93.50 196 TRP A C 1
ATOM 1505 O O . TRP A 1 196 ? -5.878 15.562 9.369 1.00 93.50 196 TRP A O 1
ATOM 1515 N N . MET A 1 197 ? -4.893 14.441 7.673 1.00 89.19 197 MET A N 1
ATOM 1516 C CA . MET A 1 197 ? -4.340 15.590 6.943 1.00 89.19 197 MET A CA 1
ATOM 1517 C C . MET A 1 197 ? -5.147 15.840 5.664 1.00 89.19 197 MET A C 1
ATOM 1519 O O . MET A 1 197 ? -5.997 15.033 5.323 1.00 89.19 197 MET A O 1
ATOM 1523 N N . ASN A 1 198 ? -4.902 16.942 4.948 1.00 85.19 198 ASN A N 1
ATOM 1524 C CA . ASN A 1 198 ? -5.552 17.190 3.656 1.00 85.19 198 ASN A CA 1
ATOM 1525 C C . ASN A 1 198 ? -4.755 16.551 2.500 1.00 85.19 198 ASN A C 1
ATOM 1527 O O . ASN A 1 198 ? -3.551 16.813 2.408 1.00 85.19 198 ASN A O 1
ATOM 1531 N N . PRO A 1 199 ? -5.400 15.805 1.580 1.00 87.75 199 PRO A N 1
ATOM 1532 C CA . PRO A 1 199 ? -6.798 15.346 1.616 1.00 87.75 199 PRO A CA 1
ATOM 1533 C C . PRO A 1 199 ? -7.021 14.202 2.626 1.00 87.75 199 PRO A C 1
ATOM 1535 O O . PRO A 1 199 ? -6.079 13.484 2.963 1.00 87.75 199 PRO A O 1
ATOM 1538 N N . TYR A 1 200 ? -8.267 14.023 3.079 1.00 91.44 200 TYR A N 1
ATOM 1539 C CA . TYR A 1 200 ? -8.667 13.009 4.064 1.00 91.44 200 TYR A CA 1
ATOM 1540 C C . TYR A 1 200 ? -9.833 12.159 3.568 1.00 91.44 200 TYR A C 1
ATOM 1542 O O . TYR A 1 200 ? -10.600 12.599 2.724 1.00 91.44 200 TYR A O 1
ATOM 1550 N N . ALA A 1 201 ? -9.997 10.958 4.127 1.00 93.06 201 ALA A N 1
ATOM 1551 C CA . ALA A 1 201 ? -11.123 10.104 3.777 1.00 93.06 201 ALA A CA 1
ATOM 1552 C C . ALA A 1 201 ? -12.429 10.590 4.430 1.00 93.06 201 ALA A C 1
ATOM 1554 O O . ALA A 1 201 ? -12.504 10.750 5.651 1.00 93.06 201 ALA A O 1
ATOM 1555 N N . THR A 1 202 ? -13.474 10.763 3.624 1.00 94.94 202 THR A N 1
ATOM 1556 C CA . THR A 1 202 ? -14.829 11.136 4.071 1.00 94.94 202 THR A CA 1
ATOM 1557 C C . THR A 1 202 ? -15.731 9.916 4.260 1.00 94.94 202 THR A C 1
ATOM 1559 O O . THR A 1 202 ? -16.645 9.946 5.088 1.00 94.94 202 THR A O 1
ATOM 1562 N N . THR A 1 203 ? -15.435 8.816 3.561 1.00 96.75 203 THR A N 1
ATOM 1563 C CA . THR A 1 203 ? -16.061 7.506 3.771 1.00 96.75 203 THR A CA 1
ATOM 1564 C C . THR A 1 203 ? -14.978 6.451 3.968 1.00 96.75 203 THR A C 1
ATOM 1566 O O . THR A 1 203 ? -14.131 6.239 3.094 1.00 96.75 203 THR A O 1
ATOM 1569 N N . TYR A 1 204 ? -14.991 5.794 5.129 1.00 97.19 204 TYR A N 1
ATOM 1570 C CA . TYR A 1 204 ? -14.029 4.750 5.478 1.00 97.19 204 TYR A CA 1
ATOM 1571 C C . TYR A 1 204 ? -14.593 3.749 6.485 1.00 97.19 204 TYR A C 1
ATOM 1573 O O . TYR A 1 204 ? -15.596 3.996 7.158 1.00 97.19 204 TYR A O 1
ATOM 1581 N N . GLN A 1 205 ? -13.923 2.607 6.595 1.00 98.19 205 GLN A N 1
ATOM 1582 C CA . GLN A 1 205 ? -14.221 1.562 7.560 1.00 98.19 205 GLN A CA 1
ATOM 1583 C C . GLN A 1 205 ? -12.985 1.251 8.397 1.00 98.19 205 GLN A C 1
ATOM 1585 O O . GLN A 1 205 ? -11.868 1.232 7.880 1.00 98.19 205 GLN A O 1
ATOM 1590 N N . VAL A 1 206 ? -13.187 1.005 9.688 1.00 98.38 206 VAL A N 1
ATOM 1591 C CA . VAL A 1 206 ? -12.173 0.441 10.576 1.00 98.38 206 VAL A CA 1
ATOM 1592 C C . VAL A 1 206 ? -12.488 -1.032 10.776 1.00 98.38 206 VAL A C 1
ATOM 1594 O O . VAL A 1 206 ? -13.582 -1.401 11.216 1.00 98.38 206 VAL A O 1
ATOM 1597 N N . GLU A 1 207 ? -11.514 -1.865 10.450 1.00 98.62 207 GLU A N 1
ATOM 1598 C CA . GLU A 1 207 ? -11.634 -3.313 10.391 1.00 98.62 207 GLU A CA 1
ATOM 1599 C C . GLU A 1 207 ? -10.537 -3.988 11.217 1.00 98.62 207 GLU A C 1
ATOM 1601 O O . GLU A 1 207 ? -9.489 -3.403 11.503 1.00 98.62 207 GLU A O 1
ATOM 1606 N N . TYR A 1 208 ? -10.778 -5.239 11.586 1.00 98.44 208 TYR A N 1
ATOM 1607 C CA . TYR A 1 208 ? -9.827 -6.130 12.235 1.00 98.44 208 TYR A CA 1
ATOM 1608 C C . TYR A 1 208 ? -9.736 -7.453 11.479 1.00 98.44 208 TYR A C 1
ATOM 1610 O O . TYR A 1 208 ? -10.671 -7.848 10.783 1.00 98.44 208 TYR A O 1
ATOM 1618 N N . TRP A 1 209 ? -8.601 -8.129 11.605 1.00 98.19 209 TRP A N 1
ATOM 1619 C CA . TRP A 1 209 ? -8.380 -9.425 10.972 1.00 98.19 209 TRP A CA 1
ATOM 1620 C C . TRP A 1 209 ? -8.844 -10.578 11.864 1.00 98.19 209 TRP A C 1
ATOM 1622 O O . TRP A 1 209 ? -8.574 -10.577 13.066 1.00 98.19 209 TRP A O 1
ATOM 1632 N N . ILE A 1 210 ? -9.481 -11.583 11.265 1.00 97.69 210 ILE A N 1
ATOM 1633 C CA . ILE A 1 210 ? -9.722 -12.893 11.876 1.00 97.69 210 ILE A CA 1
ATOM 1634 C C . ILE A 1 210 ? -9.084 -13.954 10.983 1.00 97.69 210 ILE A C 1
ATOM 1636 O O . ILE A 1 210 ? -9.509 -14.131 9.844 1.00 97.69 210 ILE A O 1
ATOM 1640 N N . GLY A 1 211 ? -8.100 -14.685 11.508 1.00 95.19 211 GLY A N 1
ATOM 1641 C CA . GLY A 1 211 ? -7.448 -15.792 10.807 1.00 95.19 211 GLY A CA 1
ATOM 1642 C C . GLY A 1 211 ? -5.928 -15.772 10.934 1.00 95.19 211 GLY A C 1
ATOM 1643 O O . GLY A 1 211 ? -5.366 -15.045 11.753 1.00 95.19 211 GLY A O 1
ATOM 1644 N N . ALA A 1 212 ? -5.264 -16.558 10.092 1.00 93.31 212 ALA A N 1
ATOM 1645 C CA . ALA A 1 212 ? -3.811 -16.666 10.012 1.00 93.31 212 ALA A CA 1
ATOM 1646 C C . ALA A 1 212 ? -3.258 -15.891 8.806 1.00 93.31 212 ALA A C 1
ATOM 1648 O O . ALA A 1 212 ? -4.009 -15.495 7.914 1.00 93.31 212 ALA A O 1
ATOM 1649 N N . ASP A 1 213 ? -1.943 -15.668 8.800 1.00 91.25 213 ASP A N 1
ATOM 1650 C CA . ASP A 1 213 ? -1.189 -15.214 7.625 1.00 91.25 213 ASP A CA 1
ATOM 1651 C C . ASP A 1 213 ? -1.751 -13.936 6.964 1.00 91.25 213 ASP A C 1
ATOM 1653 O O . ASP A 1 213 ? -1.766 -13.798 5.749 1.00 91.25 213 ASP A O 1
ATOM 1657 N N . ALA A 1 214 ? -2.225 -12.971 7.768 1.00 90.19 214 ALA A N 1
ATOM 1658 C CA . ALA A 1 214 ? -2.969 -11.788 7.302 1.00 90.19 214 ALA A CA 1
ATOM 1659 C C . ALA A 1 214 ? -2.279 -10.961 6.200 1.00 90.19 214 ALA A C 1
ATOM 1661 O O . ALA A 1 214 ? -2.945 -10.236 5.462 1.00 90.19 214 ALA A O 1
ATOM 1662 N N . LEU A 1 215 ? -0.946 -11.024 6.145 1.00 87.31 215 LEU A N 1
ATOM 1663 C CA . LEU A 1 215 ? -0.086 -10.279 5.226 1.00 87.31 215 LEU A CA 1
ATOM 1664 C C . LEU A 1 215 ? 0.783 -11.210 4.365 1.00 87.31 215 LEU A C 1
ATOM 1666 O O . LEU A 1 215 ? 1.817 -10.773 3.861 1.00 87.31 215 LEU A O 1
ATOM 1670 N N . ASP A 1 216 ? 0.404 -12.482 4.227 1.00 86.44 216 ASP A N 1
ATOM 1671 C CA . ASP A 1 216 ? 1.016 -13.373 3.245 1.00 86.44 216 ASP A CA 1
ATOM 1672 C C . ASP A 1 216 ? 0.411 -13.086 1.866 1.00 86.44 216 ASP A C 1
ATOM 1674 O O . ASP A 1 216 ? -0.771 -13.326 1.613 1.00 86.44 216 ASP A O 1
ATOM 1678 N N . PHE A 1 217 ? 1.224 -12.495 0.993 1.00 78.25 217 PHE A N 1
ATOM 1679 C CA . PHE A 1 217 ? 0.829 -12.122 -0.363 1.00 78.25 217 PHE A CA 1
ATOM 1680 C C . PHE A 1 217 ? 1.189 -13.193 -1.399 1.00 78.25 217 PHE A C 1
ATOM 1682 O O . PHE A 1 217 ? 0.715 -13.091 -2.530 1.00 78.25 217 PHE A O 1
ATOM 1689 N N . ASP A 1 218 ? 1.998 -14.190 -1.028 1.00 82.31 218 ASP A N 1
ATOM 1690 C CA . ASP A 1 218 ? 2.472 -15.235 -1.936 1.00 82.31 218 ASP A CA 1
ATOM 1691 C C . ASP A 1 218 ? 1.525 -16.442 -1.895 1.00 82.31 218 ASP A C 1
ATOM 1693 O O . ASP A 1 218 ? 1.023 -16.873 -2.934 1.00 82.31 218 ASP A O 1
ATOM 1697 N N . GLU A 1 219 ? 1.217 -16.952 -0.697 1.00 85.88 219 GLU A N 1
ATOM 1698 C CA . GLU A 1 219 ? 0.227 -18.027 -0.507 1.00 85.88 219 GLU A CA 1
ATOM 1699 C C . GLU A 1 219 ? -1.209 -17.498 -0.397 1.00 85.88 219 GLU A C 1
ATOM 1701 O O . GLU A 1 219 ? -2.177 -18.246 -0.560 1.00 85.88 219 GLU A O 1
ATOM 1706 N N . GLY A 1 220 ? -1.344 -16.198 -0.136 1.00 85.88 220 GLY A N 1
ATOM 1707 C CA . GLY A 1 220 ? -2.612 -15.535 0.120 1.00 85.88 220 GLY A CA 1
ATOM 1708 C C . GLY A 1 220 ? -3.054 -15.647 1.587 1.00 85.88 220 GLY A C 1
ATOM 1709 O O . GLY A 1 220 ? -2.787 -16.642 2.269 1.00 85.88 220 GLY A O 1
ATOM 1710 N N . PRO A 1 221 ? -3.770 -14.634 2.102 1.00 91.19 221 PRO A N 1
ATOM 1711 C CA . PRO A 1 221 ? -4.096 -14.571 3.516 1.00 91.19 221 PRO A CA 1
ATOM 1712 C C . PRO A 1 221 ? -5.204 -15.566 3.896 1.00 91.19 221 PRO A C 1
ATOM 1714 O O . PRO A 1 221 ? -6.193 -15.731 3.179 1.00 91.19 221 PRO A O 1
ATOM 1717 N N . LYS A 1 222 ? -5.075 -16.208 5.064 1.00 95.12 222 LYS A N 1
ATOM 1718 C CA . LYS A 1 222 ? -5.967 -17.291 5.530 1.00 95.12 222 LYS A CA 1
ATOM 1719 C C . LYS A 1 222 ? -6.961 -16.782 6.571 1.00 95.12 222 LYS A C 1
ATOM 1721 O O . LYS A 1 222 ? -6.853 -17.080 7.763 1.00 95.12 222 LYS A O 1
ATOM 1726 N N . GLY A 1 223 ? -7.929 -15.991 6.123 1.00 95.19 223 GLY A N 1
ATOM 1727 C CA . GLY A 1 223 ? -8.906 -15.364 7.007 1.00 95.19 223 GLY A CA 1
ATOM 1728 C C . GLY A 1 223 ? -9.727 -14.284 6.324 1.00 95.19 223 GLY A C 1
ATOM 1729 O O . GLY A 1 223 ? -9.844 -14.248 5.100 1.00 95.19 223 GLY A O 1
ATOM 1730 N N . GLU A 1 224 ? -10.294 -13.392 7.125 1.00 96.81 224 GLU A N 1
ATOM 1731 C CA . GLU A 1 224 ? -11.101 -12.289 6.622 1.00 96.81 224 GLU A CA 1
ATOM 1732 C C . GLU A 1 224 ? -10.969 -11.021 7.467 1.00 96.81 224 GLU A C 1
ATOM 1734 O O . GLU A 1 224 ? -10.734 -11.048 8.678 1.00 96.81 224 GLU A O 1
ATOM 1739 N N . TRP A 1 225 ? -11.175 -9.885 6.803 1.00 97.69 225 TRP A N 1
ATOM 1740 C CA . TRP A 1 225 ? -11.354 -8.600 7.461 1.00 97.69 225 TRP A CA 1
ATOM 1741 C C . TRP A 1 225 ? -12.804 -8.460 7.924 1.00 97.69 225 TRP A C 1
ATOM 1743 O O . TRP A 1 225 ? -13.739 -8.624 7.139 1.00 97.69 225 TRP A O 1
ATOM 1753 N N . LYS A 1 226 ? -12.995 -8.130 9.200 1.00 98.38 226 LYS A N 1
ATOM 1754 C CA . LYS A 1 226 ? -14.295 -7.817 9.794 1.00 98.38 226 LYS A CA 1
ATOM 1755 C C . LYS A 1 226 ? -14.349 -6.361 10.212 1.00 98.38 226 LYS A C 1
ATOM 1757 O O . LYS A 1 226 ? -13.403 -5.829 10.784 1.00 98.38 226 LYS A O 1
ATOM 1762 N N . VAL A 1 227 ? -15.490 -5.729 9.983 1.00 98.56 227 VAL A N 1
ATOM 1763 C CA . VAL A 1 227 ? -15.733 -4.353 10.417 1.00 98.56 227 VAL A CA 1
ATOM 1764 C C . VAL A 1 227 ? -16.036 -4.340 11.912 1.00 98.56 227 VAL A C 1
ATOM 1766 O O . VAL A 1 227 ? -16.793 -5.178 12.407 1.00 98.56 227 VAL A O 1
ATOM 1769 N N . PHE A 1 228 ? -15.471 -3.382 12.647 1.00 98.50 228 PHE A N 1
ATOM 1770 C CA . PHE A 1 228 ? -15.877 -3.163 14.037 1.00 98.50 228 PHE A CA 1
ATOM 1771 C C . PHE A 1 228 ? -17.363 -2.751 14.122 1.00 98.50 228 PHE A C 1
ATOM 1773 O O . PHE A 1 228 ? -17.859 -2.105 13.199 1.00 98.50 228 PHE A O 1
ATOM 1780 N N . PRO A 1 229 ? -18.078 -3.028 15.234 1.00 97.81 229 PRO A N 1
ATOM 1781 C CA . PRO A 1 229 ? -19.495 -2.671 15.387 1.00 97.81 229 PRO A CA 1
ATOM 1782 C C . PRO A 1 229 ? -19.831 -1.205 15.070 1.00 97.81 229 PRO A C 1
ATOM 1784 O O . PRO A 1 229 ? -20.840 -0.927 14.430 1.00 97.81 229 PRO A O 1
ATOM 1787 N N . SER A 1 230 ? -18.960 -0.276 15.469 1.00 97.38 230 SER A N 1
ATOM 1788 C CA . SER A 1 230 ? -19.058 1.160 15.164 1.00 97.38 230 SER A CA 1
ATOM 1789 C C . SER A 1 230 ? -17.981 1.611 14.168 1.00 97.38 230 SER A C 1
ATOM 1791 O O . SER A 1 230 ? -17.503 2.742 14.221 1.00 97.38 230 SER A O 1
ATOM 1793 N N . GLY A 1 231 ? -17.537 0.697 13.303 1.00 97.31 231 GLY A N 1
ATOM 1794 C CA . GLY A 1 231 ? -16.399 0.878 12.407 1.00 97.31 231 GLY A CA 1
ATOM 1795 C C . GLY A 1 231 ? -16.730 1.498 11.052 1.00 97.31 231 GLY A C 1
ATOM 1796 O O . GLY A 1 231 ? -15.794 1.788 10.324 1.00 97.31 231 GLY A O 1
ATOM 1797 N N . VAL A 1 232 ? -18.001 1.716 10.692 1.00 98.12 232 VAL A N 1
ATOM 1798 C CA . VAL A 1 232 ? -18.392 2.331 9.406 1.00 98.12 232 VAL A CA 1
ATOM 1799 C C . VAL A 1 232 ? -18.595 3.834 9.568 1.00 98.12 232 VAL A C 1
ATOM 1801 O O . VAL A 1 232 ? -19.467 4.265 10.322 1.00 98.12 232 VAL A O 1
ATOM 1804 N N . LEU A 1 233 ? -17.823 4.631 8.832 1.00 97.56 233 LEU A N 1
ATOM 1805 C CA . LEU A 1 233 ? -17.857 6.088 8.884 1.00 97.56 233 LEU A CA 1
ATOM 1806 C C . LEU A 1 233 ? -18.246 6.644 7.511 1.00 97.56 233 LEU A C 1
ATOM 1808 O O . LEU A 1 233 ? -17.675 6.272 6.487 1.00 97.56 233 LEU A O 1
ATOM 1812 N N . LYS A 1 234 ? -19.224 7.552 7.506 1.00 96.69 234 LYS A N 1
ATOM 1813 C CA . LYS A 1 234 ? -19.705 8.286 6.328 1.00 96.69 234 LYS A CA 1
ATOM 1814 C C . LYS A 1 234 ? -19.748 9.772 6.657 1.00 96.69 234 LYS A C 1
ATOM 1816 O O . LYS A 1 234 ? -20.069 10.119 7.793 1.00 96.69 234 LYS A O 1
ATOM 1821 N N . ASN A 1 235 ? -19.488 10.627 5.670 1.00 94.94 235 ASN A N 1
ATOM 1822 C CA . ASN A 1 235 ? -19.434 12.086 5.840 1.00 94.94 235 ASN A CA 1
ATOM 1823 C C . ASN A 1 235 ? -18.492 12.512 6.982 1.00 94.94 235 ASN A C 1
ATOM 1825 O O . ASN A 1 235 ? -18.795 13.423 7.753 1.00 94.94 235 ASN A O 1
ATOM 1829 N N . ALA A 1 236 ? -17.375 11.801 7.137 1.00 94.38 236 ALA A N 1
ATOM 1830 C CA . ALA A 1 236 ? -16.401 12.076 8.176 1.00 94.38 236 ALA A CA 1
ATOM 1831 C C . ALA A 1 236 ? -15.666 13.396 7.912 1.00 94.38 236 ALA A C 1
ATOM 1833 O O . ALA A 1 236 ? -15.386 13.758 6.771 1.00 94.38 236 ALA A O 1
ATOM 1834 N N . SER A 1 237 ? -15.325 14.097 8.991 1.00 91.25 237 SER A N 1
ATOM 1835 C CA . SER A 1 237 ? -14.493 15.295 8.948 1.00 91.25 237 SER A CA 1
ATOM 1836 C C . SER A 1 237 ? -13.008 14.949 9.066 1.00 91.25 237 SER A C 1
ATOM 1838 O O . SER A 1 237 ? -12.638 13.973 9.723 1.00 91.25 237 SER A O 1
ATOM 1840 N N . GLY A 1 238 ? -12.155 15.805 8.504 1.00 92.12 238 GLY A N 1
ATOM 1841 C CA . GLY A 1 238 ? -10.709 15.748 8.711 1.00 92.12 238 GLY A CA 1
ATOM 1842 C C . GLY A 1 238 ? -10.285 16.140 10.134 1.00 92.12 238 GLY A C 1
ATOM 1843 O O . GLY A 1 238 ? -11.110 16.346 11.026 1.00 92.12 238 GLY A O 1
ATOM 1844 N N . GLY A 1 239 ? -8.974 16.277 10.349 1.00 94.25 239 GLY A N 1
ATOM 1845 C CA . GLY A 1 239 ? -8.398 16.590 11.656 1.00 94.25 239 GLY A CA 1
ATOM 1846 C C . GLY A 1 239 ? -8.305 15.380 12.592 1.00 94.25 239 GLY A C 1
ATOM 1847 O O . GLY A 1 239 ? -8.243 14.231 12.157 1.00 94.25 239 GLY A O 1
ATOM 1848 N N . THR A 1 240 ? -8.228 15.639 13.900 1.00 96.12 240 THR A N 1
ATOM 1849 C CA . THR A 1 240 ? -8.097 14.576 14.909 1.00 96.12 240 THR A CA 1
ATOM 1850 C C . THR A 1 240 ? -9.461 14.074 15.362 1.00 96.12 240 THR A C 1
ATOM 1852 O O . THR A 1 240 ? -10.250 14.843 15.906 1.00 96.12 240 THR A O 1
ATOM 1855 N N . VAL A 1 241 ? -9.697 12.771 15.228 1.00 95.12 241 VAL A N 1
ATOM 1856 C CA . VAL A 1 241 ? -10.916 12.097 15.686 1.00 95.12 241 VAL A CA 1
ATOM 1857 C C . VAL A 1 241 ? -10.570 10.906 16.574 1.00 95.12 241 VAL A C 1
ATOM 1859 O O . VAL A 1 241 ? -9.624 10.167 16.307 1.00 95.12 241 VAL A O 1
ATOM 1862 N N . THR A 1 242 ? -11.349 10.703 17.635 1.00 96.81 242 THR A N 1
ATOM 1863 C CA . THR A 1 242 ? -11.279 9.500 18.474 1.00 96.81 242 THR A CA 1
ATOM 1864 C C . THR A 1 242 ? -12.573 8.725 18.300 1.00 96.81 242 THR A C 1
ATOM 1866 O O . THR A 1 242 ? -13.650 9.230 18.610 1.00 96.81 242 THR A O 1
ATOM 1869 N N . LEU A 1 243 ? -12.466 7.498 17.803 1.00 96.38 243 LEU A N 1
ATOM 1870 C CA . LEU A 1 243 ? -13.593 6.637 17.479 1.00 96.38 243 LEU A CA 1
ATOM 1871 C C . LEU A 1 243 ? -13.679 5.511 18.503 1.00 96.38 243 LEU A C 1
ATOM 1873 O O . LEU A 1 243 ? -12.731 4.742 18.662 1.00 96.38 243 LEU A O 1
ATOM 1877 N N . LYS A 1 244 ? -14.826 5.386 19.174 1.00 97.75 244 LYS A N 1
ATOM 1878 C CA . LYS A 1 244 ? -15.160 4.187 19.948 1.00 97.75 244 LYS A CA 1
ATOM 1879 C C . LYS A 1 244 ? -15.687 3.133 18.977 1.00 97.75 244 LYS A C 1
ATOM 1881 O O . LYS A 1 244 ? -16.776 3.294 18.439 1.00 97.75 244 LYS A O 1
ATOM 1886 N N . LEU A 1 245 ? -14.912 2.076 18.762 1.00 97.81 245 LEU A N 1
ATOM 1887 C CA . LEU A 1 245 ? -15.177 1.047 17.755 1.00 97.81 245 LEU A CA 1
ATOM 1888 C C . LEU A 1 245 ? -16.114 -0.053 18.258 1.00 97.81 245 LEU A C 1
ATOM 1890 O O . LEU A 1 245 ? -16.880 -0.617 17.479 1.00 97.81 245 LEU A O 1
ATOM 1894 N N . SER A 1 246 ? -16.061 -0.365 19.553 1.00 97.06 246 SER A N 1
ATOM 1895 C CA . SER A 1 246 ? -16.884 -1.409 20.162 1.00 97.06 246 SER A CA 1
ATOM 1896 C C . SER A 1 246 ? -17.168 -1.128 21.642 1.00 97.06 246 SER A C 1
ATOM 1898 O O . SER A 1 246 ? -16.438 -0.403 22.323 1.00 97.06 246 SER A O 1
ATOM 1900 N N . GLY A 1 247 ? -18.272 -1.686 22.152 1.00 95.62 247 GLY A N 1
ATOM 1901 C CA . GLY A 1 247 ? -18.581 -1.684 23.588 1.00 95.62 247 GLY A CA 1
ATOM 1902 C C . GLY A 1 247 ? -17.757 -2.706 24.375 1.00 95.62 247 GLY A C 1
ATOM 1903 O O . GLY A 1 247 ? -17.403 -2.450 25.521 1.00 95.62 247 GLY A O 1
ATOM 1904 N N . VAL A 1 248 ? -17.417 -3.827 23.733 1.00 96.69 248 VAL A N 1
ATOM 1905 C CA . VAL A 1 248 ? -16.555 -4.893 24.257 1.00 96.69 248 VAL A CA 1
ATOM 1906 C C . VAL A 1 248 ? -15.278 -4.931 23.410 1.00 96.69 248 VAL A C 1
ATOM 1908 O O . VAL A 1 248 ? -15.402 -4.985 22.182 1.00 96.69 248 VAL A O 1
ATOM 1911 N N . PRO A 1 249 ? -14.070 -4.874 24.003 1.00 97.50 249 PRO A N 1
ATOM 1912 C CA . PRO A 1 249 ? -12.827 -4.920 23.236 1.00 97.50 249 PRO A CA 1
ATOM 1913 C C . PRO A 1 249 ? -12.714 -6.187 22.380 1.00 97.50 249 PRO A C 1
ATOM 1915 O O . PRO A 1 249 ? -13.032 -7.281 22.840 1.00 97.50 249 PRO A O 1
ATOM 1918 N N . VAL A 1 250 ? -12.231 -6.035 21.149 1.00 98.12 250 VAL A N 1
ATOM 1919 C CA . VAL A 1 250 ? -11.963 -7.141 20.219 1.00 98.12 250 VAL A CA 1
ATOM 1920 C C . VAL A 1 250 ? -10.475 -7.475 20.280 1.00 98.12 250 VAL A C 1
ATOM 1922 O O . VAL A 1 250 ? -9.650 -6.578 20.110 1.00 98.12 250 VAL A O 1
ATOM 1925 N N . SER A 1 251 ? -10.118 -8.738 20.531 1.00 98.00 251 SER A N 1
ATOM 1926 C CA . SER A 1 251 ? -8.721 -9.188 20.446 1.00 98.00 251 SER A CA 1
ATOM 1927 C C . SER A 1 251 ? -8.320 -9.328 18.980 1.00 98.00 251 SER A C 1
ATOM 1929 O O . SER A 1 251 ? -8.955 -10.076 18.242 1.00 98.00 251 SER A O 1
ATOM 1931 N N . THR A 1 252 ? -7.300 -8.592 18.546 1.00 97.94 252 THR A N 1
ATOM 1932 C CA . THR A 1 252 ? -6.742 -8.690 17.189 1.00 97.94 252 THR A CA 1
ATOM 1933 C C . THR A 1 252 ? -5.279 -8.259 17.183 1.00 97.94 252 THR A C 1
ATOM 1935 O O . THR A 1 252 ? -4.865 -7.444 18.009 1.00 97.94 252 THR A O 1
ATOM 1938 N N . ARG A 1 253 ? -4.482 -8.780 16.245 1.00 97.00 253 ARG A N 1
ATOM 1939 C CA . ARG A 1 253 ? -3.138 -8.262 15.939 1.00 97.00 253 ARG A CA 1
ATOM 1940 C C . ARG A 1 253 ? -3.166 -7.174 14.868 1.00 97.00 253 ARG A C 1
ATOM 1942 O O . ARG A 1 253 ? -2.364 -6.247 14.929 1.00 97.00 253 ARG A O 1
ATOM 1949 N N . PHE A 1 254 ? -4.066 -7.282 13.894 1.00 96.94 254 PHE A N 1
ATOM 1950 C CA . PHE A 1 254 ? -4.100 -6.385 12.743 1.00 96.94 254 PHE A CA 1
ATOM 1951 C C . PHE A 1 254 ? -5.365 -5.533 12.732 1.00 96.94 254 PHE A C 1
ATOM 1953 O O . PHE A 1 254 ? -6.476 -6.025 12.959 1.00 96.94 254 PHE A O 1
ATOM 1960 N N . LEU A 1 255 ? -5.173 -4.254 12.425 1.00 96.38 255 LEU A N 1
ATOM 1961 C CA . LEU A 1 255 ? -6.229 -3.281 12.165 1.00 96.38 255 LEU A CA 1
ATOM 1962 C C . LEU A 1 255 ? -6.077 -2.766 10.739 1.00 96.38 255 LEU A C 1
ATOM 1964 O O . LEU A 1 255 ? -4.955 -2.511 10.307 1.00 96.38 255 LEU A O 1
ATOM 1968 N N . ARG A 1 256 ? -7.183 -2.555 10.029 1.00 96.06 256 ARG A N 1
ATOM 1969 C CA . ARG A 1 256 ? -7.185 -1.921 8.706 1.00 96.06 256 ARG A CA 1
ATOM 1970 C C . ARG A 1 256 ? -8.111 -0.718 8.701 1.00 96.06 256 ARG A C 1
ATOM 1972 O O . ARG A 1 256 ? -9.201 -0.767 9.262 1.00 96.06 256 ARG A O 1
ATOM 1979 N N . ILE A 1 257 ? -7.667 0.360 8.066 1.00 96.00 257 ILE A N 1
ATOM 1980 C CA . ILE A 1 257 ? -8.525 1.490 7.708 1.00 96.00 257 ILE A CA 1
ATOM 1981 C C . ILE A 1 257 ? -8.715 1.417 6.199 1.00 96.00 257 ILE A C 1
ATOM 1983 O O . ILE A 1 257 ? -7.766 1.666 5.457 1.00 96.00 257 ILE A O 1
ATOM 1987 N N . LEU A 1 258 ? -9.913 1.038 5.762 1.00 96.12 258 LEU A N 1
ATOM 1988 C CA . LEU A 1 258 ? -10.301 0.940 4.357 1.00 96.12 258 LEU A CA 1
ATOM 1989 C C . LEU A 1 258 ? -11.039 2.215 3.950 1.00 96.12 258 LEU A C 1
ATOM 1991 O O . LEU A 1 258 ? -12.096 2.519 4.493 1.00 96.12 258 LEU A O 1
ATOM 1995 N N . MET A 1 259 ? -10.491 2.963 3.003 1.00 95.12 259 MET A N 1
ATOM 1996 C CA . MET A 1 259 ? -10.995 4.257 2.548 1.00 95.12 259 MET A CA 1
ATOM 1997 C C . MET A 1 259 ? -11.570 4.114 1.143 1.00 95.12 259 MET A C 1
ATOM 1999 O O . MET A 1 259 ? -10.923 3.549 0.263 1.00 95.12 259 MET A O 1
ATOM 2003 N N . THR A 1 260 ? -12.774 4.641 0.932 1.00 95.25 260 THR A N 1
ATOM 2004 C CA . THR A 1 260 ? -13.505 4.510 -0.343 1.00 95.25 260 THR A CA 1
ATOM 2005 C C . THR A 1 260 ? -13.976 5.851 -0.905 1.00 95.25 260 THR A C 1
ATOM 2007 O O . THR A 1 260 ? -14.687 5.871 -1.905 1.00 95.25 260 THR A O 1
ATOM 2010 N N . GLN A 1 261 ? -13.651 6.962 -0.237 1.00 93.06 261 GLN A N 1
ATOM 2011 C CA . GLN A 1 261 ? -13.958 8.318 -0.692 1.00 93.06 261 GLN A CA 1
ATOM 2012 C C . GLN A 1 261 ? -13.066 9.341 0.017 1.00 93.06 261 GLN A C 1
ATOM 2014 O O . GLN A 1 261 ? -12.908 9.246 1.241 1.00 93.06 261 GLN A O 1
ATOM 2019 N N . SER A 1 262 ? -12.539 10.318 -0.727 1.00 85.62 262 SER A N 1
ATOM 2020 C CA . SER A 1 262 ? -11.798 11.485 -0.206 1.00 85.62 262 SER A CA 1
ATOM 2021 C C . SER A 1 262 ? -12.436 12.824 -0.559 1.00 85.62 262 SER A C 1
ATOM 2023 O O . SER A 1 262 ? -13.153 12.880 -1.579 1.00 85.62 262 SER A O 1
#

Nearest PDB structures (foldseek):
  4zy9-assembly2_B  TM=8.398E-01  e=4.738E-06  Paenibacillus fukuinensis
  5n6w-assembly1_A  TM=4.909E-01  e=3.179E-03  Homo sapiens
  1tvm-assembly1_A  TM=3.814E-01  e=1.106E+00  Escherichia coli
  5yjs-assembly2_B  TM=2.214E-01  e=6.087E-01  Capsicum annuum
  6l4c-assembly1_B  TM=2.117E-01  e=1.783E+00  Corylus avellana

Radius of gyration: 26.62 Å; Cα contacts (8 Å, |Δi|>4): 357; chains: 1; bounding box: 48×67×80 Å

Foldseek 3Di:
DDDDDDDDDDDDDDDDDDDDDDDDPDPPPPPPDDDDDDDPPPVPDPDDDDQLVVFEEEDEDDDPVRLVVCPDPVNVVVVVVVPRHYYDYDYPQPVLQWDWDQDPAFDAPPNVVSDDDTDHDPDDDPDRSDTDTDHHPQAADDPNPDDGDDPPPRPHHDWDPCCDCVNPVDFLQVVKTKDKDFQVFWDFDFKDKDAFDPPGFQWKFKWFWDAPPCPPPPVDGGTDIDTQPQGTGHRDDHGIDMDGRYPGTDTGRMMMIIGRGD